Protein AF-A0A2P4SN23-F1 (afdb_monomer_lite)

Structure (mmCIF, N/CA/C/O backbone):
data_AF-A0A2P4SN23-F1
#
_entry.id   AF-A0A2P4SN23-F1
#
loop_
_atom_site.group_PDB
_atom_site.id
_atom_site.type_symbol
_atom_site.label_atom_id
_atom_site.label_alt_id
_atom_site.label_comp_id
_atom_site.label_asym_id
_atom_site.label_entity_id
_atom_site.label_seq_id
_atom_site.pdbx_PDB_ins_code
_atom_site.Cartn_x
_atom_site.Cartn_y
_atom_site.Cartn_z
_atom_site.occupancy
_atom_site.B_iso_or_equiv
_atom_site.auth_seq_id
_atom_site.auth_comp_id
_atom_site.auth_asym_id
_atom_site.auth_atom_id
_atom_site.pdbx_PDB_model_num
ATOM 1 N N . PHE A 1 1 ? -1.140 -13.326 -16.899 1.00 57.69 1 PHE A N 1
ATOM 2 C CA . PHE A 1 1 ? -1.467 -11.890 -17.041 1.00 57.69 1 PHE A CA 1
ATOM 3 C C . PHE A 1 1 ? -0.774 -11.336 -18.277 1.00 57.69 1 PHE A C 1
ATOM 5 O O . PHE A 1 1 ? 0.252 -11.888 -18.652 1.00 57.69 1 PHE A O 1
ATOM 12 N N . GLY A 1 2 ? -1.333 -10.300 -18.911 1.00 80.88 2 GLY A N 1
ATOM 13 C CA . GLY A 1 2 ? -0.677 -9.597 -20.024 1.00 80.88 2 GLY A CA 1
ATOM 14 C C . GLY A 1 2 ? 0.212 -8.437 -19.561 1.00 80.88 2 GLY A C 1
ATOM 15 O O . GLY A 1 2 ? 1.326 -8.278 -20.046 1.00 80.88 2 GLY A O 1
ATOM 16 N N . VAL A 1 3 ? -0.257 -7.667 -18.574 1.00 81.75 3 VAL A N 1
ATOM 17 C CA . VAL A 1 3 ? 0.468 -6.540 -17.970 1.00 81.75 3 VAL A CA 1
ATOM 18 C C . VAL A 1 3 ? 0.258 -6.554 -16.455 1.00 81.75 3 VAL A C 1
ATOM 20 O O . VAL A 1 3 ? -0.848 -6.821 -15.985 1.00 81.75 3 VAL A O 1
ATOM 23 N N . ILE A 1 4 ? 1.308 -6.247 -15.698 1.00 81.75 4 ILE A N 1
ATOM 24 C CA . ILE A 1 4 ? 1.282 -5.942 -14.263 1.00 81.75 4 ILE A CA 1
ATOM 25 C C . ILE A 1 4 ? 1.991 -4.604 -14.081 1.00 81.75 4 ILE A C 1
ATOM 27 O O . ILE A 1 4 ? 3.051 -4.394 -14.657 1.00 81.75 4 ILE A O 1
ATOM 31 N N . PHE A 1 5 ? 1.442 -3.703 -13.269 1.00 84.81 5 PHE A N 1
ATOM 32 C CA . PHE A 1 5 ? 2.104 -2.442 -12.949 1.00 84.81 5 PHE A CA 1
ATOM 33 C C . PHE A 1 5 ? 1.982 -2.103 -11.465 1.00 84.81 5 PHE A C 1
ATOM 35 O O . PHE A 1 5 ? 0.986 -2.430 -10.819 1.00 84.81 5 PHE A O 1
ATOM 42 N N . ALA A 1 6 ? 2.996 -1.437 -10.922 1.00 81.38 6 ALA A N 1
ATOM 43 C CA . ALA A 1 6 ? 3.028 -1.014 -9.530 1.00 81.38 6 ALA A CA 1
ATOM 44 C C . ALA A 1 6 ? 3.854 0.266 -9.360 1.00 81.38 6 ALA A C 1
ATOM 46 O O . ALA A 1 6 ? 5.024 0.319 -9.732 1.00 81.38 6 ALA A O 1
ATOM 47 N N . GLY A 1 7 ? 3.261 1.292 -8.748 1.00 83.88 7 GLY A N 1
ATOM 48 C CA . GLY A 1 7 ? 4.025 2.425 -8.221 1.00 83.88 7 GLY A CA 1
ATOM 49 C C . GLY A 1 7 ? 4.790 2.008 -6.964 1.00 83.88 7 GLY A C 1
ATOM 50 O O . GLY A 1 7 ? 4.224 1.330 -6.099 1.00 83.88 7 GLY A O 1
ATOM 51 N N . ALA A 1 8 ? 6.057 2.406 -6.843 1.00 83.50 8 ALA A N 1
ATOM 52 C CA . ALA A 1 8 ? 6.922 1.905 -5.775 1.00 83.50 8 ALA A CA 1
ATOM 53 C C . ALA A 1 8 ? 6.524 2.365 -4.363 1.00 83.50 8 ALA A C 1
ATOM 55 O O . ALA A 1 8 ? 6.690 1.595 -3.415 1.00 83.50 8 ALA A O 1
ATOM 56 N N . GLN A 1 9 ? 5.905 3.547 -4.233 1.00 83.19 9 GLN A N 1
ATOM 57 C CA . GLN A 1 9 ? 5.657 4.291 -2.983 1.00 83.19 9 GLN A CA 1
ATOM 58 C C . GLN A 1 9 ? 4.856 3.577 -1.887 1.00 83.19 9 GLN A C 1
ATOM 60 O O . GLN A 1 9 ? 4.616 4.152 -0.829 1.00 83.19 9 GLN A O 1
ATOM 65 N N . LYS A 1 10 ? 4.342 2.380 -2.161 1.00 85.56 10 LYS A N 1
ATOM 66 C CA . LYS A 1 10 ? 3.541 1.609 -1.209 1.00 85.56 10 LYS A CA 1
ATOM 67 C C . LYS A 1 10 ? 4.352 0.496 -0.561 1.00 85.56 10 LYS A C 1
ATOM 69 O O . LYS A 1 10 ? 4.388 0.407 0.656 1.00 85.56 10 LYS A O 1
ATOM 74 N N . ASN A 1 11 ? 4.976 -0.356 -1.373 1.00 87.12 11 ASN A N 1
ATOM 75 C CA . ASN A 1 11 ? 5.521 -1.633 -0.905 1.00 87.12 11 ASN A CA 1
ATOM 76 C C . ASN A 1 11 ? 6.997 -1.857 -1.233 1.00 87.12 11 ASN A C 1
ATOM 78 O O . ASN A 1 11 ? 7.598 -2.746 -0.638 1.00 87.12 11 ASN A O 1
ATOM 82 N N . VAL A 1 12 ? 7.558 -1.124 -2.200 1.00 85.19 12 VAL A N 1
ATOM 83 C CA . VAL A 1 12 ? 8.866 -1.469 -2.785 1.00 85.19 12 VAL A CA 1
ATOM 84 C C . VAL A 1 12 ? 9.783 -0.263 -2.998 1.00 85.19 12 VAL A C 1
ATOM 86 O O . VAL A 1 12 ? 10.806 -0.396 -3.650 1.00 85.19 12 VAL A O 1
ATOM 89 N N . GLY A 1 13 ? 9.455 0.918 -2.467 1.00 87.88 13 GLY A N 1
ATOM 90 C CA . GLY A 1 13 ? 10.332 2.086 -2.553 1.00 87.88 13 GLY A CA 1
ATOM 91 C C . GLY A 1 13 ? 9.623 3.405 -2.268 1.00 87.88 13 GLY A C 1
ATOM 92 O O . GLY A 1 13 ? 8.521 3.435 -1.723 1.00 87.88 13 GLY A O 1
ATOM 93 N N . CYS A 1 14 ? 10.267 4.507 -2.647 1.00 87.75 14 CYS A N 1
ATOM 94 C CA . CYS A 1 14 ? 9.701 5.850 -2.567 1.00 87.75 14 CYS A CA 1
ATOM 95 C C . CYS A 1 14 ? 8.875 6.197 -3.820 1.00 87.75 14 CYS A C 1
ATOM 97 O O . CYS A 1 14 ? 8.871 5.479 -4.822 1.00 87.75 14 CYS A O 1
ATOM 99 N N . ALA A 1 15 ? 8.139 7.308 -3.767 1.00 87.88 15 ALA A N 1
ATOM 100 C CA . ALA A 1 15 ? 7.457 7.832 -4.947 1.00 87.88 15 ALA A CA 1
ATOM 101 C C . ALA A 1 15 ? 8.456 8.261 -6.034 1.00 87.88 15 ALA A C 1
ATOM 103 O O . ALA A 1 15 ? 9.601 8.603 -5.744 1.00 87.88 15 ALA A O 1
ATOM 104 N N . GLY A 1 16 ? 7.997 8.255 -7.287 1.00 84.50 16 GLY A N 1
ATOM 105 C CA . GLY A 1 16 ? 8.785 8.705 -8.440 1.00 84.50 16 GLY A CA 1
ATOM 106 C C . GLY A 1 16 ? 9.137 7.611 -9.448 1.00 84.50 16 GLY A C 1
ATOM 107 O O . GLY A 1 16 ? 9.585 7.941 -10.537 1.00 84.50 16 GLY A O 1
ATOM 108 N N . VAL A 1 17 ? 8.875 6.334 -9.145 1.00 85.94 17 VAL A N 1
ATOM 109 C CA . VAL A 1 17 ? 9.079 5.220 -10.086 1.00 85.94 17 VAL A CA 1
ATOM 110 C C . VAL A 1 17 ? 7.861 4.297 -10.136 1.00 85.94 17 VAL A C 1
ATOM 112 O O . VAL A 1 17 ? 7.228 4.015 -9.114 1.00 85.94 17 VAL A O 1
ATOM 115 N N . THR A 1 18 ? 7.512 3.844 -11.342 1.00 86.75 18 THR A N 1
ATOM 116 C CA . THR A 1 18 ? 6.511 2.798 -11.579 1.00 86.75 18 THR A CA 1
ATOM 117 C C . THR A 1 18 ? 7.146 1.646 -12.336 1.00 86.75 18 THR A C 1
ATOM 119 O O . THR A 1 18 ? 7.795 1.835 -13.359 1.00 86.75 18 THR A O 1
ATOM 122 N N . VAL A 1 19 ? 6.937 0.445 -11.815 1.00 84.75 19 VAL A N 1
ATOM 123 C CA . VAL A 1 19 ? 7.363 -0.814 -12.414 1.00 84.75 19 VAL A CA 1
ATOM 124 C C . VAL A 1 19 ? 6.236 -1.319 -13.299 1.00 84.75 19 VAL A C 1
ATOM 126 O O . VAL A 1 19 ? 5.101 -1.403 -12.831 1.00 84.75 19 VAL A O 1
ATOM 129 N N . VAL A 1 20 ? 6.533 -1.674 -14.546 1.00 85.62 20 VAL A N 1
ATOM 130 C CA . VAL A 1 20 ? 5.597 -2.339 -15.458 1.00 85.62 20 VAL A CA 1
ATOM 131 C C . VAL A 1 20 ? 6.233 -3.629 -15.964 1.00 85.62 20 VAL A C 1
ATOM 133 O O . VAL A 1 20 ? 7.318 -3.614 -16.528 1.00 85.62 20 VAL A O 1
ATOM 136 N N . ILE A 1 21 ? 5.565 -4.758 -15.753 1.00 83.50 21 ILE A N 1
ATOM 137 C CA . ILE A 1 21 ? 5.908 -6.058 -16.332 1.00 83.50 21 ILE A CA 1
ATOM 138 C C . ILE A 1 21 ? 4.893 -6.305 -17.441 1.00 83.50 21 ILE A C 1
ATOM 140 O O . ILE A 1 21 ? 3.700 -6.437 -17.166 1.00 83.50 21 ILE A O 1
ATOM 144 N N . VAL A 1 22 ? 5.353 -6.355 -18.685 1.00 83.25 22 VAL A N 1
ATOM 145 C CA . VAL A 1 22 ? 4.501 -6.568 -19.859 1.00 83.25 22 VAL A CA 1
ATOM 146 C C . VAL A 1 22 ? 4.987 -7.779 -20.644 1.00 83.25 22 VAL A C 1
ATOM 148 O O . VAL A 1 22 ? 6.190 -7.997 -20.811 1.00 83.25 22 VAL A O 1
ATOM 151 N N . ARG A 1 23 ? 4.032 -8.595 -21.097 1.00 83.75 23 ARG A N 1
ATOM 152 C CA . ARG A 1 23 ? 4.291 -9.743 -21.968 1.00 83.75 23 ARG A CA 1
ATOM 153 C C . ARG A 1 23 ? 4.766 -9.238 -23.333 1.00 83.75 23 ARG A C 1
ATOM 155 O O . ARG A 1 23 ? 4.186 -8.301 -23.877 1.00 83.75 23 ARG A O 1
ATOM 162 N N . GLU A 1 24 ? 5.832 -9.828 -23.866 1.00 83.56 24 GLU A N 1
ATOM 163 C CA . GLU A 1 24 ? 6.517 -9.301 -25.060 1.00 83.56 24 GLU A CA 1
ATOM 164 C C . GLU A 1 24 ? 5.625 -9.231 -26.307 1.00 83.56 24 GLU A C 1
ATOM 166 O O . GLU A 1 24 ? 5.712 -8.281 -27.079 1.00 83.56 24 GLU A O 1
ATOM 171 N N . ASP A 1 25 ? 4.722 -10.193 -26.473 1.00 86.50 25 ASP A N 1
ATOM 172 C CA . ASP A 1 25 ? 3.754 -10.256 -27.574 1.00 86.50 25 ASP A CA 1
ATOM 173 C C . ASP A 1 25 ? 2.676 -9.157 -27.523 1.00 86.50 25 ASP A C 1
ATOM 175 O O . ASP A 1 25 ? 1.883 -9.045 -28.452 1.00 86.50 25 ASP A O 1
ATOM 179 N N . LEU A 1 26 ? 2.628 -8.348 -26.459 1.00 87.62 26 LEU A N 1
ATOM 180 C CA . LEU A 1 26 ? 1.736 -7.191 -26.334 1.00 87.62 26 LEU A CA 1
ATOM 181 C C . LEU A 1 26 ? 2.432 -5.865 -26.677 1.00 87.62 26 LEU A C 1
ATOM 183 O O . LEU A 1 26 ? 1.813 -4.802 -26.598 1.00 87.62 26 LEU A O 1
ATOM 187 N N . LEU A 1 27 ? 3.713 -5.897 -27.051 1.00 89.00 27 LEU A N 1
ATOM 188 C CA . LEU A 1 27 ? 4.467 -4.708 -27.440 1.00 89.00 27 LEU A CA 1
ATOM 189 C C . LEU A 1 27 ? 4.194 -4.316 -28.898 1.00 89.00 27 LEU A C 1
ATOM 191 O O . LEU A 1 27 ? 4.034 -5.161 -29.772 1.00 89.00 27 LEU A O 1
ATOM 195 N N . GLY A 1 28 ? 4.209 -3.010 -29.180 1.00 89.88 28 GLY A N 1
ATOM 196 C CA . GLY A 1 28 ? 4.095 -2.477 -30.545 1.00 89.88 28 GLY A CA 1
ATOM 197 C C . GLY A 1 28 ? 2.672 -2.211 -31.034 1.00 89.88 28 GLY A C 1
ATOM 198 O O . GLY A 1 28 ? 2.506 -1.821 -32.184 1.00 89.88 28 GLY A O 1
ATOM 199 N N . PHE A 1 29 ? 1.674 -2.357 -30.160 1.00 93.69 29 PHE A N 1
ATOM 200 C CA . PHE A 1 29 ? 0.265 -2.052 -30.437 1.00 93.69 29 PHE A CA 1
ATOM 201 C C . PHE A 1 29 ? -0.181 -0.697 -29.860 1.00 93.69 29 PHE A C 1
ATOM 203 O O . PHE A 1 29 ? -1.365 -0.489 -29.597 1.00 93.69 29 PHE A O 1
ATOM 210 N N . ALA A 1 30 ? 0.756 0.223 -29.611 1.00 92.75 30 ALA A N 1
ATOM 211 C CA . ALA A 1 30 ? 0.417 1.569 -29.161 1.00 92.75 30 ALA A CA 1
ATOM 212 C C . ALA A 1 30 ? -0.396 2.309 -30.240 1.00 92.75 30 ALA A C 1
ATOM 214 O O . ALA A 1 30 ? -0.129 2.177 -31.436 1.00 92.75 30 ALA A O 1
ATOM 215 N N . LEU A 1 31 ? -1.385 3.100 -29.813 1.00 94.62 31 LEU A N 1
ATOM 216 C CA . LEU A 1 31 ? -2.115 4.004 -30.707 1.00 94.62 31 LEU A CA 1
ATOM 217 C C . LEU A 1 31 ? -1.154 5.034 -31.316 1.00 94.62 31 LEU A C 1
ATOM 219 O O . LEU A 1 31 ? -0.152 5.387 -30.692 1.00 94.62 31 LEU A O 1
ATOM 223 N N . LYS A 1 32 ? -1.474 5.553 -32.506 1.00 94.44 32 LYS A N 1
ATOM 224 C CA . LYS A 1 32 ? -0.621 6.530 -33.210 1.00 94.44 32 LYS A CA 1
ATOM 225 C C . LYS A 1 32 ? -0.409 7.811 -32.400 1.00 94.44 32 LYS A C 1
ATOM 227 O O . LYS A 1 32 ? 0.634 8.441 -32.503 1.00 94.44 32 LYS A O 1
ATOM 232 N N . GLU A 1 33 ? -1.393 8.173 -31.589 1.00 96.38 33 GLU A N 1
ATOM 233 C CA . GLU A 1 33 ? -1.412 9.357 -30.735 1.00 96.38 33 GLU A CA 1
ATOM 234 C C . GLU A 1 33 ? -0.718 9.121 -29.384 1.00 96.38 33 GLU A C 1
ATOM 236 O O . GLU A 1 33 ? -0.583 10.055 -28.592 1.00 96.38 33 GLU A O 1
ATOM 241 N N . CYS A 1 34 ? -0.299 7.883 -29.084 1.00 93.69 34 CYS A N 1
ATOM 242 C CA . CYS A 1 34 ? 0.382 7.558 -27.837 1.00 93.69 34 CYS A CA 1
ATOM 243 C C . CYS A 1 34 ? 1.721 8.309 -27.768 1.00 93.69 34 CYS A C 1
ATOM 245 O O . CYS A 1 34 ? 2.577 8.106 -28.634 1.00 93.69 34 CYS A O 1
ATOM 247 N N . PRO A 1 35 ? 1.952 9.146 -26.739 1.00 93.69 35 PRO A N 1
ATOM 248 C CA . PRO A 1 35 ? 3.244 9.787 -26.563 1.00 93.69 35 PRO A CA 1
ATOM 249 C C . PRO A 1 35 ? 4.352 8.739 -26.461 1.00 93.69 35 PRO A C 1
ATOM 251 O O . PRO A 1 35 ? 4.222 7.773 -25.713 1.00 93.69 35 PRO A O 1
ATOM 254 N N . VAL A 1 36 ? 5.476 8.970 -27.139 1.00 92.38 36 VAL A N 1
ATOM 255 C CA . VAL A 1 36 ? 6.611 8.028 -27.187 1.00 92.38 36 VAL A CA 1
ATOM 256 C C . VAL A 1 36 ? 7.121 7.614 -25.798 1.00 92.38 36 VAL A C 1
ATOM 258 O O . VAL A 1 36 ? 7.499 6.468 -25.585 1.00 92.38 36 VAL A O 1
ATOM 261 N N . VAL A 1 37 ? 7.042 8.512 -24.807 1.00 89.00 37 VAL A N 1
ATOM 262 C CA . VAL A 1 37 ? 7.417 8.216 -23.414 1.00 89.00 37 VAL A CA 1
ATOM 263 C C . VAL A 1 37 ? 6.503 7.172 -22.753 1.00 89.00 37 VAL A C 1
ATOM 265 O O . VAL A 1 37 ? 6.943 6.490 -21.833 1.00 89.00 37 VAL A O 1
ATOM 268 N N . MET A 1 38 ? 5.263 7.019 -23.225 1.00 91.94 38 MET A N 1
ATOM 269 C CA . MET A 1 38 ? 4.279 6.039 -22.746 1.00 91.94 38 MET A CA 1
ATOM 270 C C . MET A 1 38 ? 4.253 4.760 -23.599 1.00 91.94 38 MET A C 1
ATOM 272 O O . MET A 1 38 ? 3.568 3.807 -23.230 1.00 91.94 38 MET A O 1
ATOM 276 N N . ASP A 1 39 ? 4.988 4.709 -24.716 1.00 90.19 39 ASP A N 1
ATOM 277 C CA . ASP A 1 39 ? 5.074 3.518 -25.559 1.00 90.19 39 ASP A CA 1
ATOM 278 C C . ASP A 1 39 ? 5.994 2.458 -24.934 1.00 90.19 39 ASP A C 1
ATOM 280 O O . ASP A 1 39 ? 7.217 2.608 -24.847 1.00 90.19 39 ASP A O 1
ATOM 284 N N . TYR A 1 40 ? 5.395 1.333 -24.540 1.00 88.31 40 TYR A N 1
ATOM 285 C CA . TYR A 1 40 ? 6.107 0.215 -23.926 1.00 88.31 40 TYR A CA 1
ATOM 286 C C . TYR A 1 40 ? 7.150 -0.402 -24.851 1.00 88.31 40 TYR A C 1
ATOM 288 O O . TYR A 1 40 ? 8.182 -0.849 -24.355 1.00 88.31 40 TYR A O 1
ATOM 296 N N . LYS A 1 41 ? 6.930 -0.413 -26.175 1.00 90.25 41 LYS A N 1
ATOM 297 C CA . LYS A 1 41 ? 7.916 -0.952 -27.120 1.00 90.25 41 LYS A CA 1
ATOM 298 C C . LYS A 1 41 ? 9.177 -0.098 -27.115 1.00 90.25 41 LYS A C 1
ATOM 300 O O . LYS A 1 41 ? 10.275 -0.639 -27.003 1.00 90.25 41 LYS A O 1
ATOM 305 N N . THR A 1 42 ? 9.019 1.222 -27.185 1.00 89.94 42 THR A N 1
ATOM 306 C CA . THR A 1 42 ? 10.143 2.161 -27.128 1.00 89.94 42 THR A CA 1
ATOM 307 C C . THR A 1 42 ? 10.903 2.039 -25.809 1.00 89.94 42 THR A C 1
ATOM 309 O O . THR A 1 42 ? 12.128 1.916 -25.808 1.00 89.94 42 THR A O 1
ATOM 312 N N . GLN A 1 43 ? 10.196 2.004 -24.681 1.00 88.50 43 GLN A N 1
ATOM 313 C CA . GLN A 1 43 ? 10.844 1.895 -23.375 1.00 88.50 43 GLN A CA 1
ATOM 314 C C . GLN A 1 43 ? 11.573 0.553 -23.189 1.00 88.50 43 GLN A C 1
ATOM 316 O O . GLN A 1 43 ? 12.707 0.530 -22.709 1.00 88.50 43 GLN A O 1
ATOM 321 N N . ALA A 1 44 ? 10.965 -0.556 -23.624 1.00 84.88 44 ALA A N 1
ATOM 322 C CA . ALA A 1 44 ? 11.572 -1.886 -23.615 1.00 84.88 44 ALA A CA 1
ATOM 323 C C . ALA A 1 44 ? 12.844 -1.952 -24.477 1.00 84.88 44 ALA A C 1
ATOM 325 O O . ALA A 1 44 ? 13.874 -2.442 -24.015 1.00 84.88 44 ALA A O 1
ATOM 326 N N . ALA A 1 45 ? 12.795 -1.418 -25.703 1.00 84.94 45 ALA A N 1
ATOM 327 C CA . ALA A 1 45 ? 13.922 -1.422 -26.638 1.00 84.94 45 ALA A CA 1
ATOM 328 C C . ALA A 1 45 ? 15.130 -0.614 -26.132 1.00 84.94 45 ALA A C 1
ATOM 330 O O . ALA A 1 45 ? 16.267 -0.938 -26.462 1.00 84.94 45 ALA A O 1
ATOM 331 N N . ASN A 1 46 ? 14.891 0.403 -25.300 1.00 84.06 46 ASN A N 1
ATOM 332 C CA . ASN A 1 46 ? 15.935 1.235 -24.695 1.00 84.06 46 ASN A CA 1
ATOM 333 C C . ASN A 1 46 ? 16.303 0.796 -23.264 1.00 84.06 46 ASN A C 1
ATOM 335 O O . ASN A 1 46 ? 17.014 1.516 -22.564 1.00 84.06 46 ASN A O 1
ATOM 339 N N . GLY A 1 47 ? 15.797 -0.347 -22.784 1.00 82.38 47 GLY A N 1
ATOM 340 C CA . GLY A 1 47 ? 16.065 -0.844 -21.429 1.00 82.38 47 GLY A CA 1
ATOM 341 C C . GLY A 1 47 ? 15.676 0.146 -20.323 1.00 82.38 47 GLY A C 1
ATOM 342 O O . GLY A 1 47 ? 16.380 0.268 -19.319 1.00 82.38 47 GLY A O 1
ATOM 343 N N . SER A 1 48 ? 14.560 0.858 -20.522 1.00 83.69 48 SER A N 1
ATOM 344 C CA . SER A 1 48 ? 14.054 1.952 -19.675 1.00 83.69 48 SER A CA 1
ATOM 345 C C . SER A 1 48 ? 14.951 3.203 -19.608 1.00 83.69 48 SER A C 1
ATOM 347 O O . SER A 1 48 ? 14.833 3.991 -18.673 1.00 83.69 48 SER A O 1
ATOM 349 N N . LEU A 1 49 ? 15.840 3.395 -20.591 1.00 87.88 49 LEU A N 1
ATOM 350 C CA . LEU A 1 49 ? 16.729 4.561 -20.718 1.00 87.88 49 LEU A CA 1
ATOM 351 C C . LEU A 1 49 ? 16.411 5.427 -21.948 1.00 87.88 49 LEU A C 1
ATOM 353 O O . LEU A 1 49 ? 17.295 6.086 -22.487 1.00 87.88 49 LEU A O 1
ATOM 357 N N . TYR A 1 50 ? 15.160 5.421 -22.422 1.00 85.62 50 TYR A N 1
ATOM 358 C CA . TYR A 1 50 ? 14.764 6.263 -23.559 1.00 85.62 50 TYR A CA 1
ATOM 359 C C . TYR A 1 50 ? 14.947 7.764 -23.259 1.00 85.62 50 TYR A C 1
ATOM 361 O O . TYR A 1 50 ? 15.352 8.539 -24.120 1.00 85.62 50 TYR A O 1
ATOM 369 N N . ASN A 1 51 ? 14.669 8.171 -22.021 1.00 88.31 51 ASN A N 1
ATOM 370 C CA . ASN A 1 51 ? 14.917 9.508 -21.490 1.00 88.31 51 ASN A CA 1
ATOM 371 C C . ASN A 1 51 ? 15.577 9.414 -20.104 1.00 88.31 51 ASN A C 1
ATOM 373 O O . ASN A 1 51 ? 15.848 8.317 -19.617 1.00 88.31 51 ASN A O 1
ATOM 377 N N . THR A 1 52 ? 15.825 10.558 -19.457 1.00 90.62 52 THR A N 1
ATOM 378 C CA . THR A 1 52 ? 16.401 10.607 -18.105 1.00 90.62 52 THR A CA 1
ATOM 379 C C . THR A 1 52 ? 15.498 9.881 -17.100 1.00 90.62 52 THR A C 1
ATOM 381 O O . THR A 1 52 ? 14.392 10.361 -16.825 1.00 90.62 52 THR A O 1
ATOM 384 N N . PRO A 1 53 ? 15.939 8.750 -16.520 1.00 88.00 53 PRO A N 1
ATOM 385 C CA . PRO A 1 53 ? 15.122 7.999 -15.582 1.00 88.00 53 PRO A CA 1
ATOM 386 C C . PRO A 1 53 ? 15.205 8.600 -14.165 1.00 88.00 53 PRO A C 1
ATOM 388 O O . PRO A 1 53 ? 16.142 9.337 -13.846 1.00 88.00 53 PRO A O 1
ATOM 391 N N . PRO A 1 54 ? 14.267 8.263 -13.261 1.00 86.94 54 PRO A N 1
ATOM 392 C CA . PRO A 1 54 ? 14.318 8.667 -11.856 1.00 86.94 54 PRO A CA 1
ATOM 393 C C . PRO A 1 54 ? 15.367 7.839 -11.089 1.00 86.94 54 PRO A C 1
ATOM 395 O O . PRO A 1 54 ? 15.024 6.973 -10.281 1.00 86.94 54 PRO A O 1
ATOM 398 N N . CYS A 1 55 ? 16.655 8.093 -11.353 1.00 86.12 55 CYS A N 1
ATOM 399 C CA . CYS A 1 55 ? 17.787 7.284 -10.880 1.00 86.12 55 CYS A CA 1
ATOM 400 C C . CYS A 1 55 ? 17.746 7.005 -9.372 1.00 86.12 55 CYS A C 1
ATOM 402 O O . CYS A 1 55 ? 17.924 5.864 -8.953 1.00 86.12 55 CYS A O 1
ATOM 404 N N . TYR A 1 56 ? 17.460 8.025 -8.558 1.00 89.19 56 TYR A N 1
ATOM 405 C CA . TYR A 1 56 ? 17.387 7.880 -7.104 1.00 89.19 56 TYR A CA 1
ATOM 406 C C . TYR A 1 56 ? 16.270 6.920 -6.669 1.00 89.19 56 TYR A C 1
ATOM 408 O O . TYR A 1 56 ? 16.510 6.002 -5.889 1.00 89.19 56 TYR A O 1
ATOM 416 N N . SER A 1 57 ? 15.057 7.078 -7.207 1.00 88.00 57 SER A N 1
ATOM 417 C CA . SER A 1 57 ? 13.931 6.198 -6.873 1.00 88.00 57 SER A CA 1
ATOM 418 C C . SER A 1 57 ? 14.173 4.758 -7.335 1.00 88.00 57 SER A C 1
ATOM 420 O O . SER A 1 57 ? 13.805 3.824 -6.625 1.00 88.00 57 SER A O 1
ATOM 422 N N . ILE A 1 58 ? 14.825 4.569 -8.490 1.00 84.4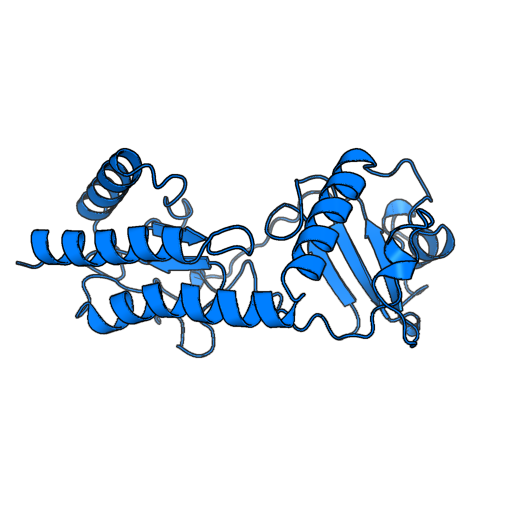4 58 ILE A N 1
ATOM 423 C CA . ILE A 1 58 ? 15.234 3.245 -8.983 1.00 84.44 58 ILE A CA 1
ATOM 424 C C . ILE A 1 58 ? 16.262 2.611 -8.041 1.00 84.44 58 ILE A C 1
ATOM 426 O O . ILE A 1 58 ? 16.116 1.444 -7.686 1.00 84.44 58 ILE A O 1
ATOM 430 N N . TYR A 1 59 ? 17.262 3.376 -7.602 1.00 87.38 59 TYR A N 1
ATOM 431 C CA . TYR A 1 59 ? 18.279 2.907 -6.664 1.00 87.38 59 TYR A CA 1
ATOM 432 C C . TYR A 1 59 ? 17.664 2.452 -5.333 1.00 87.38 59 TYR A C 1
ATOM 434 O O . TYR A 1 59 ? 17.892 1.322 -4.906 1.00 87.38 59 TYR A O 1
ATOM 442 N N . ILE A 1 60 ? 16.813 3.283 -4.719 1.00 91.12 60 ILE A N 1
ATOM 443 C CA . ILE A 1 60 ? 16.120 2.934 -3.469 1.00 91.12 60 ILE A CA 1
ATOM 444 C C . ILE A 1 60 ? 15.258 1.680 -3.643 1.00 91.12 60 ILE A C 1
ATOM 446 O O . ILE A 1 60 ? 15.273 0.800 -2.784 1.00 91.12 60 ILE A O 1
ATOM 450 N N . MET A 1 61 ? 14.532 1.565 -4.758 1.00 88.00 61 MET A N 1
ATOM 451 C CA . MET A 1 61 ? 13.761 0.359 -5.058 1.00 88.00 61 MET A CA 1
ATOM 452 C C . MET A 1 61 ? 14.661 -0.879 -5.173 1.00 88.00 61 MET A C 1
ATOM 454 O O . MET A 1 61 ? 14.304 -1.930 -4.649 1.00 88.00 61 MET A O 1
ATOM 458 N N . GLY A 1 62 ? 15.836 -0.756 -5.798 1.00 83.75 62 GLY A N 1
ATOM 459 C CA . GLY A 1 62 ? 16.838 -1.822 -5.865 1.00 83.75 62 GLY A CA 1
ATOM 460 C C . GLY A 1 62 ? 17.246 -2.331 -4.480 1.00 83.75 62 GLY A C 1
ATOM 461 O O . GLY A 1 62 ? 17.153 -3.531 -4.227 1.00 83.75 62 GLY A O 1
ATOM 462 N N . LEU A 1 63 ? 17.582 -1.421 -3.559 1.00 92.06 63 LEU A N 1
ATOM 463 C CA . LEU A 1 63 ? 17.928 -1.770 -2.173 1.00 92.06 63 LEU A CA 1
ATOM 464 C C . LEU A 1 63 ? 16.778 -2.478 -1.438 1.00 92.06 63 LEU A C 1
ATOM 466 O O . LEU A 1 63 ? 16.995 -3.445 -0.710 1.00 92.06 63 LEU A O 1
ATOM 470 N N . VAL A 1 64 ? 15.534 -2.025 -1.631 1.00 89.06 64 VAL A N 1
ATOM 471 C CA . VAL A 1 64 ? 14.358 -2.656 -1.005 1.00 89.06 64 VAL A CA 1
ATOM 472 C C . VAL A 1 64 ? 14.113 -4.056 -1.570 1.00 89.06 64 VAL A C 1
ATOM 474 O O . VAL A 1 64 ? 13.789 -4.972 -0.816 1.00 89.06 64 VAL A O 1
ATOM 477 N N . LEU A 1 65 ? 14.273 -4.253 -2.880 1.00 86.75 65 LEU A N 1
ATOM 478 C CA . LEU A 1 65 ? 14.131 -5.568 -3.511 1.00 86.75 65 LEU A CA 1
ATOM 479 C C . LEU A 1 65 ? 15.217 -6.544 -3.046 1.00 86.75 65 LEU A C 1
ATOM 481 O O . LEU A 1 65 ? 14.920 -7.713 -2.797 1.00 86.75 65 LEU A O 1
ATOM 485 N N . GLU A 1 66 ? 16.448 -6.065 -2.873 1.00 85.62 66 GLU A N 1
ATOM 486 C CA . GLU A 1 66 ? 17.537 -6.844 -2.289 1.00 85.62 66 GLU A CA 1
ATOM 487 C C . GLU A 1 66 ? 17.233 -7.239 -0.840 1.00 85.62 66 GLU A C 1
ATOM 489 O O . GLU A 1 66 ? 17.327 -8.416 -0.490 1.00 85.62 66 GLU A O 1
ATOM 494 N N . TRP A 1 67 ? 16.759 -6.297 -0.020 1.00 93.75 67 TRP A N 1
ATOM 495 C CA . TRP A 1 67 ? 16.295 -6.600 1.333 1.00 93.75 67 TRP A CA 1
ATOM 496 C C . TRP A 1 67 ? 15.175 -7.652 1.326 1.00 93.75 67 TRP A C 1
ATOM 498 O O . TRP A 1 67 ? 15.240 -8.611 2.094 1.00 93.75 67 TRP A O 1
ATOM 508 N N . ILE A 1 68 ? 14.186 -7.547 0.428 1.00 88.81 68 ILE A N 1
ATOM 509 C CA . ILE A 1 68 ? 13.119 -8.554 0.297 1.00 88.81 68 ILE A CA 1
ATOM 510 C C . ILE A 1 68 ? 13.710 -9.930 -0.033 1.00 88.81 68 ILE A C 1
ATOM 512 O O . ILE A 1 68 ? 13.333 -10.916 0.600 1.00 88.81 68 ILE A O 1
ATOM 516 N N . LYS A 1 69 ? 14.639 -10.014 -0.995 1.00 84.94 69 LYS A N 1
ATOM 517 C CA . LYS A 1 69 ? 15.303 -11.272 -1.376 1.00 84.94 69 LYS A CA 1
ATOM 518 C C . LYS A 1 69 ? 16.044 -11.889 -0.188 1.00 84.94 69 LYS A C 1
ATOM 520 O O . LYS A 1 69 ? 15.845 -13.068 0.094 1.00 84.94 69 LYS A O 1
ATOM 525 N N . ASN A 1 70 ? 16.806 -11.082 0.547 1.00 93.81 70 ASN A N 1
ATOM 526 C CA . ASN A 1 70 ? 17.567 -11.520 1.720 1.00 93.81 70 ASN A CA 1
ATOM 527 C C . ASN A 1 70 ? 16.664 -11.972 2.883 1.00 93.81 70 ASN A C 1
ATOM 529 O O . ASN A 1 70 ? 17.085 -12.770 3.713 1.00 93.81 70 ASN A O 1
ATOM 533 N N . ASN A 1 71 ? 15.403 -11.531 2.909 1.00 91.62 71 ASN A N 1
ATOM 534 C CA . ASN A 1 71 ? 14.397 -11.925 3.899 1.00 91.62 71 ASN A CA 1
ATOM 535 C C . ASN A 1 71 ? 13.452 -13.038 3.397 1.00 91.62 71 ASN A C 1
ATOM 537 O O . ASN A 1 71 ? 12.301 -13.121 3.821 1.00 91.62 71 ASN A O 1
ATOM 541 N N . GLY A 1 72 ? 13.918 -13.901 2.487 1.00 87.50 72 GLY A N 1
ATOM 542 C CA . GLY A 1 72 ? 13.158 -15.063 2.000 1.00 87.50 72 GLY A CA 1
ATOM 543 C C . GLY A 1 72 ? 12.230 -14.771 0.815 1.00 87.50 72 GLY A C 1
ATOM 544 O O . GLY A 1 72 ? 11.376 -15.591 0.468 1.00 87.50 72 GLY A O 1
ATOM 545 N N . GLY A 1 73 ? 12.393 -13.609 0.181 1.00 84.69 73 GLY A N 1
ATOM 546 C CA . GLY A 1 73 ? 11.711 -13.245 -1.053 1.00 84.69 73 GLY A CA 1
ATOM 547 C C . GLY A 1 73 ? 10.195 -13.107 -0.908 1.00 84.69 73 GLY A C 1
ATOM 548 O O . GLY A 1 73 ? 9.635 -12.932 0.175 1.00 84.69 73 GLY A O 1
ATOM 549 N N . ALA A 1 74 ? 9.501 -13.189 -2.041 1.00 83.44 74 ALA A N 1
ATOM 550 C CA . ALA A 1 74 ? 8.061 -12.960 -2.101 1.00 83.44 74 ALA A CA 1
ATOM 551 C C . ALA A 1 74 ? 7.233 -13.963 -1.283 1.00 83.44 74 ALA A C 1
ATOM 553 O O . ALA A 1 74 ? 6.228 -13.576 -0.694 1.00 83.44 74 ALA A O 1
ATOM 554 N N . ALA A 1 75 ? 7.666 -15.225 -1.203 1.00 83.62 75 ALA A N 1
ATOM 555 C CA . ALA A 1 75 ? 6.977 -16.254 -0.426 1.00 83.62 75 ALA A CA 1
ATOM 556 C C . ALA A 1 75 ? 6.976 -15.931 1.079 1.00 83.62 75 ALA A C 1
ATOM 558 O O . ALA A 1 75 ? 5.950 -16.070 1.750 1.00 83.62 75 ALA A O 1
ATOM 559 N N . ALA A 1 76 ? 8.103 -15.442 1.608 1.00 89.75 76 ALA A N 1
ATOM 560 C CA . ALA A 1 76 ? 8.183 -14.986 2.991 1.00 89.75 76 ALA A CA 1
ATOM 561 C C . ALA A 1 76 ? 7.304 -13.749 3.228 1.00 89.75 76 ALA A C 1
ATOM 563 O O . ALA A 1 76 ? 6.558 -13.710 4.208 1.00 89.75 76 ALA A O 1
ATOM 564 N N . MET A 1 77 ? 7.317 -12.779 2.305 1.00 89.62 77 MET A N 1
ATOM 565 C CA . MET A 1 77 ? 6.459 -11.590 2.393 1.00 89.62 77 MET A CA 1
ATOM 566 C C . MET A 1 77 ? 4.968 -11.947 2.370 1.00 89.62 77 MET A C 1
ATOM 568 O O . MET A 1 77 ? 4.195 -11.385 3.149 1.00 89.62 77 MET A O 1
ATOM 572 N N . ASP A 1 78 ? 4.555 -12.917 1.547 1.00 87.44 78 ASP A N 1
ATOM 573 C CA . ASP A 1 78 ? 3.171 -13.397 1.527 1.00 87.44 78 ASP A CA 1
ATOM 574 C C . ASP A 1 78 ? 2.778 -14.020 2.872 1.00 87.44 78 ASP A C 1
ATOM 576 O O . ASP A 1 78 ? 1.781 -13.610 3.478 1.00 87.44 78 ASP A O 1
ATOM 580 N N . LYS A 1 79 ? 3.612 -14.925 3.404 1.00 92.25 79 LYS A N 1
ATOM 581 C CA . LYS A 1 79 ? 3.396 -15.549 4.718 1.00 92.25 79 LYS A CA 1
ATOM 582 C C . LYS A 1 79 ? 3.292 -14.505 5.833 1.00 92.25 79 LYS A C 1
ATOM 584 O O . LYS A 1 79 ? 2.377 -14.575 6.654 1.00 92.25 79 LYS A O 1
ATOM 589 N N . LEU A 1 80 ? 4.186 -13.516 5.851 1.00 94.44 80 LEU A N 1
ATOM 590 C CA . LEU A 1 80 ? 4.164 -12.430 6.833 1.00 94.44 80 LEU A CA 1
ATOM 591 C C . LEU A 1 80 ? 2.917 -11.551 6.689 1.00 94.44 80 LEU A C 1
ATOM 593 O O . LEU A 1 80 ? 2.308 -11.192 7.696 1.00 94.44 80 LEU A O 1
ATOM 597 N N . SER A 1 81 ? 2.493 -11.232 5.463 1.00 91.62 81 SER A N 1
ATOM 598 C CA . SER A 1 81 ? 1.261 -10.468 5.227 1.00 91.62 81 SER A CA 1
ATOM 599 C C . SER A 1 81 ? 0.026 -11.203 5.756 1.00 91.62 81 SER A C 1
ATOM 601 O O . SER A 1 81 ? -0.872 -10.589 6.338 1.00 91.62 81 SER A O 1
ATOM 603 N N . LEU A 1 82 ? 0.000 -12.534 5.624 1.00 92.00 82 LEU A N 1
ATOM 604 C CA . LEU A 1 82 ? -1.074 -13.376 6.132 1.00 92.00 82 LEU A CA 1
ATOM 605 C C . LEU A 1 82 ? -1.101 -13.396 7.664 1.00 92.00 82 LEU A C 1
ATOM 607 O O . LEU A 1 82 ? -2.169 -13.231 8.246 1.00 92.00 82 LEU A O 1
ATOM 611 N N . ILE A 1 83 ? 0.057 -13.559 8.312 1.00 96.12 83 ILE A N 1
ATOM 612 C CA . ILE A 1 83 ? 0.173 -13.521 9.779 1.00 96.12 83 ILE A CA 1
ATOM 613 C C . ILE A 1 83 ? -0.318 -12.168 10.306 1.00 96.12 83 ILE A C 1
ATOM 615 O O . ILE A 1 83 ? -1.241 -12.123 11.117 1.00 96.12 83 ILE A O 1
ATOM 619 N N . LYS A 1 84 ? 0.231 -11.066 9.780 1.00 97.12 84 LYS A N 1
ATOM 620 C CA . LYS A 1 84 ? -0.108 -9.701 10.205 1.00 97.12 84 LYS A CA 1
ATOM 621 C C . LYS A 1 84 ? -1.593 -9.388 10.031 1.00 97.12 84 LYS A C 1
ATOM 623 O O . LYS A 1 84 ? -2.249 -8.924 10.959 1.00 97.12 84 LYS A O 1
ATOM 628 N N . SER A 1 85 ? -2.144 -9.647 8.848 1.00 94.00 85 SER A N 1
ATOM 629 C CA . SER A 1 85 ? -3.551 -9.333 8.574 1.00 94.00 85 SER A CA 1
ATOM 630 C C . SER A 1 85 ? -4.513 -10.158 9.427 1.00 94.00 85 SER A C 1
ATOM 632 O O . SER A 1 85 ? -5.493 -9.604 9.924 1.00 94.00 85 SER A O 1
ATOM 634 N N . ARG A 1 86 ? -4.220 -11.445 9.671 1.00 95.81 86 ARG A N 1
ATOM 635 C CA . ARG A 1 86 ? -5.028 -12.297 10.560 1.00 95.81 86 ARG A CA 1
ATOM 636 C C . ARG A 1 86 ? -5.107 -11.744 11.978 1.00 95.81 86 ARG A C 1
ATOM 638 O O . ARG A 1 86 ? -6.198 -11.698 12.525 1.00 95.81 86 ARG A O 1
ATOM 645 N N . MET A 1 87 ? -4.006 -11.243 12.537 1.00 97.19 87 MET A N 1
ATOM 646 C CA . MET A 1 87 ? -3.998 -10.686 13.898 1.00 97.19 87 MET A CA 1
ATOM 647 C C . MET A 1 87 ? -5.020 -9.559 14.086 1.00 97.19 87 MET A C 1
ATOM 649 O O . MET A 1 87 ? -5.647 -9.471 15.140 1.00 97.19 87 MET A O 1
ATOM 653 N N . ILE A 1 88 ? -5.205 -8.722 13.063 1.00 96.50 88 ILE A N 1
ATOM 654 C CA . ILE A 1 88 ? -6.172 -7.621 13.087 1.00 96.50 88 ILE A CA 1
ATOM 655 C C . ILE A 1 88 ? -7.579 -8.124 12.754 1.00 96.50 88 ILE A C 1
ATOM 657 O O . ILE A 1 88 ? -8.528 -7.817 13.475 1.00 96.50 88 ILE A O 1
ATOM 661 N N . TYR A 1 89 ? -7.734 -8.930 11.698 1.00 95.38 89 TYR A N 1
ATOM 662 C CA . TYR A 1 89 ? -9.047 -9.441 11.299 1.00 95.38 89 TYR A CA 1
ATOM 663 C C . TYR A 1 89 ? -9.686 -10.350 12.351 1.00 95.38 89 TYR A C 1
ATOM 665 O O . TYR A 1 89 ? -10.897 -10.278 12.531 1.00 95.38 89 TYR A O 1
ATOM 673 N N . ASP A 1 90 ? -8.902 -11.143 13.080 1.00 96.12 90 ASP A N 1
ATOM 674 C CA . ASP A 1 90 ? -9.405 -11.993 14.161 1.00 96.12 90 ASP A CA 1
ATOM 675 C C . ASP A 1 90 ? -9.979 -11.164 15.314 1.00 96.12 90 ASP A C 1
ATOM 677 O O . ASP A 1 90 ? -10.952 -11.579 15.939 1.00 96.12 90 ASP A O 1
ATOM 681 N N . ILE A 1 91 ? -9.400 -9.991 15.597 1.00 96.75 91 ILE A N 1
ATOM 682 C CA . ILE A 1 91 ? -9.949 -9.059 16.591 1.00 96.75 91 ILE A CA 1
ATOM 683 C C . ILE A 1 91 ? -11.259 -8.479 16.079 1.00 96.75 91 ILE A C 1
ATOM 685 O O . ILE A 1 91 ? -12.243 -8.481 16.810 1.00 96.75 91 ILE A O 1
ATOM 689 N N . ILE A 1 92 ? -11.285 -8.025 14.824 1.00 94.62 92 ILE A N 1
ATOM 690 C CA . ILE A 1 92 ? -12.483 -7.443 14.214 1.00 94.62 92 ILE A CA 1
ATOM 691 C C . ILE A 1 92 ? -13.636 -8.454 14.228 1.00 94.62 92 ILE A C 1
ATOM 693 O O . ILE A 1 92 ? -14.718 -8.147 14.723 1.00 94.62 92 ILE A O 1
ATOM 697 N N . ASP A 1 93 ? -13.391 -9.682 13.770 1.00 93.88 93 ASP A N 1
ATOM 698 C CA . ASP A 1 93 ? -14.408 -10.734 13.689 1.00 93.88 93 ASP A CA 1
ATOM 699 C C . ASP A 1 93 ? -14.916 -11.173 15.076 1.00 93.88 93 ASP A C 1
ATOM 701 O O . ASP A 1 93 ? -16.073 -11.568 15.201 1.00 93.88 93 ASP A O 1
ATOM 705 N N . LYS A 1 94 ? -14.084 -11.083 16.125 1.00 94.94 94 LYS A N 1
ATOM 706 C CA . LYS A 1 94 ? -14.448 -11.431 17.514 1.00 94.94 94 LYS A CA 1
ATOM 707 C C . LYS A 1 94 ? -14.922 -10.234 18.344 1.00 94.94 94 LYS A C 1
ATOM 709 O O . LYS A 1 94 ? -15.199 -10.393 19.527 1.00 94.94 94 LYS A O 1
ATOM 714 N N . SER A 1 95 ? -15.026 -9.048 17.748 1.00 94.31 95 SER A N 1
ATOM 715 C CA . SER A 1 95 ? -15.347 -7.808 18.469 1.00 94.31 95 SER A CA 1
ATOM 716 C C . SER A 1 95 ? -16.830 -7.631 18.808 1.00 94.31 95 SER A C 1
ATOM 718 O O . SER A 1 95 ? -17.211 -6.619 19.393 1.00 94.31 95 SER A O 1
ATOM 720 N N . ASN A 1 96 ? -17.680 -8.582 18.410 1.00 91.19 96 ASN A N 1
ATOM 721 C CA . ASN A 1 96 ? -19.135 -8.516 18.555 1.00 91.19 96 ASN A CA 1
ATOM 722 C C . ASN A 1 96 ? -19.739 -7.202 18.016 1.00 91.19 96 ASN A C 1
ATOM 724 O O . ASN A 1 96 ? -20.626 -6.611 18.622 1.00 91.19 96 ASN A O 1
ATOM 728 N N . GLY A 1 97 ? -19.209 -6.718 16.887 1.00 89.69 97 GLY A N 1
ATOM 729 C CA . GLY A 1 97 ? -19.671 -5.496 16.228 1.00 89.69 97 GLY A CA 1
ATOM 730 C C . GLY A 1 97 ? -19.041 -4.200 16.740 1.00 89.69 97 GLY A C 1
ATOM 731 O O . GLY A 1 97 ? -19.351 -3.142 16.200 1.00 89.69 97 GLY A O 1
ATOM 732 N N . PHE A 1 98 ? -18.128 -4.250 17.716 1.00 93.75 98 PHE A N 1
ATOM 733 C CA . PHE A 1 98 ? -17.405 -3.055 18.157 1.00 93.75 98 PHE A CA 1
ATOM 734 C C . PHE A 1 98 ? -16.453 -2.531 17.074 1.00 93.75 98 PHE A C 1
ATOM 736 O O . PHE A 1 98 ? -16.382 -1.327 16.834 1.00 93.75 98 PHE A O 1
ATOM 743 N N . TYR A 1 99 ? -15.749 -3.429 16.382 1.00 94.38 99 TYR A N 1
ATOM 744 C CA . TYR A 1 99 ? -14.990 -3.109 15.180 1.00 94.38 99 TYR A CA 1
ATOM 745 C C . TYR A 1 99 ? -15.724 -3.663 13.966 1.00 94.38 99 TYR A C 1
ATOM 747 O O . TYR A 1 99 ? -15.983 -4.863 13.877 1.00 94.38 99 TYR A O 1
ATOM 755 N N . VAL A 1 100 ? -16.031 -2.800 13.002 1.00 91.12 100 VAL A N 1
ATOM 756 C CA . VAL A 1 100 ? -16.813 -3.184 11.823 1.00 91.12 100 VAL A CA 1
ATOM 757 C C . VAL A 1 100 ? -16.023 -2.879 10.566 1.00 91.12 100 VAL A C 1
ATOM 759 O O . VAL A 1 100 ? -15.467 -1.792 10.411 1.00 91.12 100 VAL A O 1
ATOM 762 N N . LEU A 1 101 ? -15.975 -3.834 9.637 1.00 86.75 101 LEU A N 1
ATOM 763 C CA . LEU A 1 101 ? -15.444 -3.548 8.312 1.00 86.75 101 LEU A CA 1
ATOM 764 C C . LEU A 1 101 ? -16.426 -2.641 7.570 1.00 86.75 101 LEU A C 1
ATOM 766 O O . LEU A 1 101 ? -17.613 -2.960 7.504 1.00 86.75 101 LEU A O 1
ATOM 770 N N . PRO A 1 102 ? -15.951 -1.535 6.993 1.00 74.94 102 PRO A N 1
ATOM 771 C CA . PRO A 1 102 ? -16.810 -0.645 6.240 1.00 74.94 102 PRO A CA 1
ATOM 772 C C . PRO A 1 102 ? -17.344 -1.328 4.974 1.00 74.94 102 PRO A C 1
ATOM 774 O O . PRO A 1 102 ? -16.779 -2.310 4.482 1.00 74.94 102 PRO A O 1
ATOM 777 N N . ASP A 1 103 ? -18.420 -0.767 4.427 1.00 65.69 103 ASP A N 1
ATOM 778 C CA . ASP A 1 103 ? -19.051 -1.252 3.199 1.00 65.69 103 ASP A CA 1
ATOM 779 C C . ASP A 1 103 ? -18.083 -1.306 2.002 1.00 65.69 103 ASP A C 1
ATOM 781 O O . ASP A 1 103 ? -17.073 -0.596 1.967 1.00 65.69 103 ASP A O 1
ATOM 785 N N . ARG A 1 104 ? -18.412 -2.119 0.981 1.00 53.53 104 ARG A N 1
ATOM 786 C CA . ARG A 1 104 ? -17.606 -2.429 -0.231 1.00 53.53 104 ARG A CA 1
ATOM 787 C C . ARG A 1 104 ? -16.939 -1.255 -0.966 1.00 53.53 104 ARG A C 1
ATOM 789 O O . ARG A 1 104 ? -16.063 -1.509 -1.789 1.00 53.53 104 ARG A O 1
ATOM 796 N N . LYS A 1 105 ? -17.248 0.005 -0.641 1.00 46.41 105 LYS A N 1
ATOM 797 C CA . LYS A 1 105 ? -16.500 1.199 -1.084 1.00 46.41 105 LYS A CA 1
ATOM 798 C C . LYS A 1 105 ? -14.981 1.110 -0.845 1.00 46.41 105 LYS A C 1
ATOM 800 O O . LYS A 1 105 ? -14.232 1.859 -1.463 1.00 46.41 105 LYS A O 1
ATOM 805 N N . TRP A 1 106 ? -14.518 0.211 0.029 1.00 47.09 106 TRP A N 1
ATOM 806 C CA . TRP A 1 106 ? -13.097 0.001 0.338 1.00 47.09 106 TRP A CA 1
ATOM 807 C C . TRP A 1 106 ? -12.368 -1.019 -0.541 1.00 47.09 106 TRP A C 1
ATOM 809 O O . TRP A 1 106 ? -11.137 -1.084 -0.494 1.00 47.09 106 TRP A O 1
ATOM 819 N N . VAL A 1 107 ? -13.085 -1.788 -1.366 1.00 39.47 107 VAL A N 1
ATOM 820 C CA . VAL A 1 107 ? -12.467 -2.712 -2.327 1.00 39.47 107 VAL A CA 1
ATOM 821 C C . VAL A 1 107 ? -12.049 -1.930 -3.562 1.00 39.47 107 VAL A C 1
ATOM 823 O O . VAL A 1 107 ? -12.652 -2.086 -4.602 1.00 39.47 107 VAL A O 1
ATOM 826 N N . VAL A 1 108 ? -11.064 -1.046 -3.447 1.00 38.75 108 VAL A N 1
ATOM 827 C CA . VAL A 1 108 ? -10.126 -0.684 -4.520 1.00 38.75 108 VAL A CA 1
ATOM 828 C C . VAL A 1 108 ? -9.046 0.141 -3.835 1.00 38.75 108 VAL A C 1
ATOM 830 O O . VAL A 1 108 ? -9.324 1.234 -3.361 1.00 38.75 108 VAL A O 1
ATOM 833 N N . LEU A 1 109 ? -7.817 -0.378 -3.787 1.00 34.62 109 LEU A N 1
ATOM 834 C CA . LEU A 1 109 ? -6.603 0.419 -4.025 1.00 34.62 109 LEU A CA 1
ATOM 835 C C . LEU A 1 109 ? -5.317 -0.425 -4.041 1.00 34.62 109 LEU A C 1
ATOM 837 O O . LEU A 1 109 ? -4.291 0.129 -4.432 1.00 34.62 109 LEU A O 1
ATOM 841 N N . ASN A 1 110 ? -5.333 -1.708 -3.641 1.00 35.31 110 ASN A N 1
ATOM 842 C CA . ASN A 1 110 ? -4.112 -2.523 -3.505 1.00 35.31 110 ASN A CA 1
ATOM 843 C C . ASN A 1 110 ? -4.331 -4.052 -3.605 1.00 35.31 110 ASN A C 1
ATOM 845 O O . ASN A 1 110 ? -3.803 -4.797 -2.781 1.00 35.31 110 ASN A O 1
ATOM 849 N N . GLU A 1 111 ? -5.071 -4.551 -4.596 1.00 29.56 111 GLU A N 1
ATOM 850 C CA . GLU A 1 111 ? -4.941 -5.967 -4.985 1.00 29.56 111 GLU A CA 1
ATOM 851 C C . GLU A 1 111 ? -3.919 -6.092 -6.118 1.00 29.56 111 GLU A C 1
ATOM 853 O O . GLU A 1 111 ? -4.254 -6.258 -7.284 1.00 29.56 111 GLU A O 1
ATOM 858 N N . ALA A 1 112 ? -2.641 -5.986 -5.760 1.00 30.12 112 ALA A N 1
ATOM 859 C CA . ALA A 1 112 ? -1.623 -6.757 -6.454 1.00 30.12 112 ALA A CA 1
ATOM 860 C C . ALA A 1 112 ? -1.439 -8.014 -5.603 1.00 30.12 112 ALA A C 1
ATOM 862 O O . ALA A 1 112 ? -0.821 -7.955 -4.539 1.00 30.12 112 ALA A O 1
ATOM 863 N N . TYR A 1 113 ? -2.058 -9.123 -6.011 1.00 28.09 113 TYR A N 1
ATOM 864 C CA . TYR A 1 113 ? -1.757 -10.422 -5.418 1.00 28.09 113 TYR A CA 1
ATOM 865 C C . TYR A 1 113 ? -0.238 -10.628 -5.503 1.00 28.09 113 TYR A C 1
ATOM 867 O O . TYR A 1 113 ? 0.307 -10.518 -6.606 1.00 28.09 113 TYR A O 1
ATOM 875 N N . PRO A 1 114 ? 0.469 -10.903 -4.392 1.00 30.12 114 PRO A N 1
ATOM 876 C CA . PRO A 1 114 ? 1.901 -11.153 -4.418 1.00 30.12 114 PRO A CA 1
ATOM 877 C C . PRO A 1 114 ? 2.158 -12.574 -4.931 1.00 30.12 114 PRO A C 1
ATOM 879 O O . PRO A 1 114 ? 2.739 -13.401 -4.246 1.00 30.12 114 PRO A O 1
ATOM 882 N N . TYR A 1 115 ? 1.743 -12.868 -6.160 1.00 28.56 115 TYR A N 1
ATOM 883 C CA . TYR A 1 115 ? 2.381 -13.917 -6.940 1.00 28.56 115 TYR A CA 1
ATOM 884 C C . TYR A 1 115 ? 3.501 -13.255 -7.737 1.00 28.56 115 TYR A C 1
ATOM 886 O O . TYR A 1 115 ? 3.397 -13.033 -8.942 1.00 28.56 115 TYR A O 1
ATOM 894 N N . ILE A 1 116 ? 4.579 -12.887 -7.041 1.00 30.25 116 ILE A N 1
ATOM 895 C CA . ILE A 1 116 ? 5.861 -12.687 -7.715 1.00 30.25 116 ILE A CA 1
ATOM 896 C C . ILE A 1 116 ? 6.325 -14.100 -8.057 1.00 30.25 116 ILE A C 1
ATOM 898 O O . ILE A 1 116 ? 6.880 -14.813 -7.222 1.00 30.25 116 ILE A O 1
ATOM 902 N N . TYR A 1 117 ? 5.968 -14.541 -9.261 1.00 30.56 117 TYR A N 1
ATOM 903 C CA . TYR A 1 117 ? 6.411 -15.820 -9.788 1.00 30.56 117 TYR A CA 1
ATOM 904 C C . TYR A 1 117 ? 7.939 -15.799 -9.950 1.00 30.56 117 TYR A C 1
ATOM 906 O O . TYR A 1 117 ? 8.494 -14.754 -10.295 1.00 30.56 117 TYR A O 1
ATOM 914 N N . PRO A 1 118 ? 8.621 -16.941 -9.769 1.00 26.34 118 PRO A N 1
ATOM 915 C CA . PRO A 1 118 ? 10.077 -17.063 -9.905 1.00 26.34 118 PRO A CA 1
ATOM 916 C C . PRO A 1 118 ? 10.631 -16.812 -11.328 1.00 26.34 118 PRO A C 1
ATOM 918 O O . PRO A 1 118 ? 11.793 -17.101 -11.594 1.00 26.34 118 PRO A O 1
ATOM 921 N N . HIS A 1 119 ? 9.837 -16.257 -12.249 1.00 31.91 119 HIS A N 1
ATOM 922 C CA . HIS A 1 119 ? 10.150 -16.153 -13.674 1.00 31.91 119 HIS A CA 1
ATOM 923 C C . HIS A 1 119 ? 9.743 -14.775 -14.225 1.00 31.91 119 HIS A C 1
ATOM 925 O O . HIS A 1 119 ? 8.735 -14.635 -14.915 1.00 31.91 119 HIS A O 1
ATOM 931 N N . VAL A 1 120 ? 10.508 -13.732 -13.885 1.00 31.33 120 VAL A N 1
ATOM 932 C CA . VAL A 1 120 ? 10.393 -12.389 -14.484 1.00 31.33 120 VAL A CA 1
ATOM 933 C C . VAL A 1 120 ? 11.769 -11.986 -14.998 1.00 31.33 120 VAL A C 1
ATOM 935 O O . VAL A 1 120 ? 12.698 -11.811 -14.217 1.00 31.33 120 VAL A O 1
ATOM 938 N N . ARG A 1 121 ? 11.916 -11.833 -16.317 1.00 28.09 121 ARG A N 1
ATOM 939 C CA . ARG A 1 121 ? 13.156 -11.343 -16.925 1.00 28.09 121 ARG A CA 1
ATOM 940 C C . ARG A 1 121 ? 13.183 -9.817 -16.805 1.00 28.09 121 ARG A C 1
ATOM 942 O O . ARG A 1 121 ? 12.304 -9.126 -17.313 1.00 28.09 121 ARG A O 1
ATOM 949 N N . ILE A 1 122 ? 14.179 -9.278 -16.108 1.00 30.97 122 ILE A N 1
ATOM 950 C CA . ILE A 1 122 ? 14.350 -7.830 -15.967 1.00 30.97 122 ILE A CA 1
ATOM 951 C C . ILE A 1 122 ? 15.343 -7.335 -17.016 1.00 30.97 122 ILE A C 1
ATOM 953 O O . ILE A 1 122 ? 16.514 -7.712 -17.017 1.00 30.97 122 ILE A O 1
ATOM 957 N N . LEU A 1 123 ? 14.865 -6.474 -17.911 1.00 28.16 123 LEU A N 1
ATOM 958 C CA . LEU A 1 123 ? 15.676 -5.743 -18.879 1.00 28.16 123 LEU A CA 1
ATOM 959 C C . LEU A 1 123 ? 15.712 -4.271 -18.467 1.00 28.16 123 LEU A C 1
ATOM 961 O O . LEU A 1 123 ? 15.064 -3.414 -19.053 1.00 28.16 123 LEU A O 1
ATOM 965 N N . THR A 1 124 ? 16.482 -3.990 -17.422 1.00 32.22 124 THR A N 1
ATOM 966 C CA . THR A 1 124 ? 16.985 -2.641 -17.163 1.00 32.22 124 THR A CA 1
ATOM 967 C C . THR A 1 124 ? 18.466 -2.633 -17.487 1.00 32.22 124 THR A C 1
ATOM 969 O O . THR A 1 124 ? 19.202 -3.511 -17.038 1.00 32.22 124 THR A O 1
ATOM 972 N N . SER A 1 125 ? 18.925 -1.629 -18.227 1.00 28.91 125 SER A N 1
ATOM 973 C CA . SER A 1 125 ? 20.340 -1.443 -18.584 1.00 28.91 125 SER A CA 1
ATOM 974 C C . SER A 1 125 ? 21.229 -1.049 -17.391 1.00 28.91 125 SER A C 1
ATOM 976 O O . SER A 1 125 ? 22.405 -0.754 -17.562 1.00 28.91 125 SER A O 1
ATOM 978 N N . ILE A 1 126 ? 20.693 -1.075 -16.168 1.00 35.00 126 ILE A N 1
ATOM 979 C CA . ILE A 1 126 ? 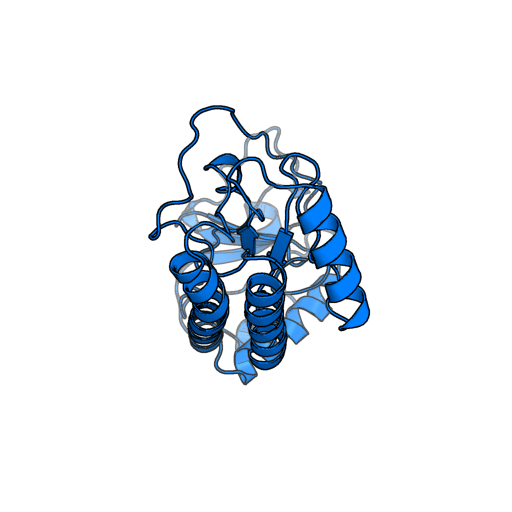21.468 -1.118 -14.931 1.00 35.00 126 ILE A CA 1
ATOM 980 C C . ILE A 1 126 ? 21.610 -2.602 -14.584 1.00 35.00 126 ILE A C 1
ATOM 982 O O . ILE A 1 126 ? 20.642 -3.235 -14.161 1.00 35.00 126 ILE A O 1
ATOM 986 N N . GLY A 1 127 ? 22.805 -3.159 -14.796 1.00 30.86 127 GLY A N 1
ATOM 987 C CA . GLY A 1 127 ? 23.134 -4.584 -14.646 1.00 30.86 127 GLY A CA 1
ATOM 988 C C . GLY A 1 127 ? 22.835 -5.222 -13.282 1.00 30.86 127 GLY A C 1
ATOM 989 O O . GLY A 1 127 ? 23.015 -6.424 -13.148 1.00 30.86 127 GLY A O 1
ATOM 990 N N . LEU A 1 128 ? 22.319 -4.465 -12.310 1.00 36.47 128 LEU A N 1
ATOM 991 C CA . LEU A 1 128 ? 21.903 -4.965 -11.003 1.00 36.47 128 LEU A CA 1
ATOM 992 C C . LEU A 1 128 ? 20.768 -5.994 -11.121 1.00 36.47 128 LEU A C 1
ATOM 994 O O . LEU A 1 128 ? 20.887 -7.081 -10.585 1.00 36.47 128 LEU A O 1
ATOM 998 N N . LEU A 1 129 ? 19.692 -5.748 -11.874 1.00 39.12 129 LEU A N 1
ATOM 999 C CA . LEU A 1 129 ? 18.484 -6.589 -11.767 1.00 39.12 129 LEU A CA 1
ATOM 1000 C C . LEU A 1 129 ? 18.516 -7.930 -12.536 1.00 39.12 129 LEU A C 1
ATOM 1002 O O . LEU A 1 129 ? 17.653 -8.780 -12.304 1.00 39.12 129 LEU A O 1
ATOM 1006 N N . LYS A 1 130 ? 19.509 -8.163 -13.410 1.00 35.41 130 LYS A N 1
ATOM 1007 C CA . LYS A 1 130 ? 19.675 -9.443 -14.136 1.00 35.41 130 LYS A CA 1
ATOM 1008 C C . LYS A 1 130 ? 20.056 -10.606 -13.213 1.00 35.41 130 LYS A C 1
ATOM 1010 O O . LYS A 1 130 ? 19.688 -11.742 -13.491 1.00 35.41 130 LYS A O 1
ATOM 1015 N N . GLU A 1 131 ? 20.747 -10.322 -12.112 1.00 36.78 131 GLU A N 1
ATOM 1016 C CA . GLU A 1 131 ? 21.223 -11.325 -11.149 1.00 36.78 131 GLU A CA 1
ATOM 1017 C C . GLU A 1 131 ? 20.126 -11.796 -10.171 1.00 36.78 131 GLU A C 1
ATOM 1019 O O . GLU A 1 131 ? 20.263 -12.804 -9.476 1.00 36.78 131 GLU A O 1
ATOM 1024 N N . TYR A 1 132 ? 18.994 -11.084 -10.114 1.00 42.19 132 TYR A N 1
ATOM 1025 C CA . TYR A 1 132 ? 17.916 -11.358 -9.160 1.00 42.19 132 TYR A CA 1
ATOM 1026 C C . TYR A 1 132 ? 16.868 -12.361 -9.676 1.00 42.19 132 TYR A C 1
ATOM 1028 O O . TYR A 1 132 ? 16.076 -12.839 -8.867 1.00 42.19 132 TYR A O 1
ATOM 1036 N N . PHE A 1 133 ? 16.883 -12.727 -10.969 1.00 40.06 133 PHE A N 1
ATOM 1037 C CA . PHE A 1 133 ? 15.902 -13.642 -11.583 1.00 40.06 133 PHE A CA 1
ATOM 1038 C C . PHE A 1 133 ? 16.521 -14.547 -12.678 1.00 40.06 133 PHE A C 1
ATOM 1040 O O . PHE A 1 133 ? 16.358 -14.275 -13.873 1.00 40.06 133 PHE A O 1
ATOM 1047 N N . PRO A 1 134 ? 17.240 -15.630 -12.317 1.00 32.75 134 PRO A N 1
ATOM 1048 C CA . PRO A 1 134 ? 17.815 -16.554 -13.291 1.00 32.75 134 PRO A CA 1
ATOM 1049 C C . PRO A 1 134 ? 16.780 -17.625 -13.699 1.00 32.75 134 PRO A C 1
ATOM 1051 O O . PRO A 1 134 ? 16.426 -18.486 -12.901 1.00 32.75 134 PRO A O 1
ATOM 1054 N N . GLY A 1 135 ? 16.281 -17.587 -14.942 1.00 33.00 135 GLY A N 1
ATOM 1055 C CA . GLY A 1 135 ? 15.403 -18.633 -15.509 1.00 33.00 135 GLY A CA 1
ATOM 1056 C C . GLY A 1 135 ? 14.300 -18.085 -16.425 1.00 33.00 135 GLY A C 1
ATOM 1057 O O . GLY A 1 135 ? 13.539 -17.209 -16.029 1.00 33.00 135 GLY A O 1
ATOM 1058 N N . GLY A 1 136 ? 14.247 -18.552 -17.677 1.00 31.64 136 GLY A N 1
ATOM 1059 C CA . GLY A 1 136 ? 13.594 -17.866 -18.802 1.00 31.64 136 GLY A CA 1
ATOM 1060 C C . GLY A 1 136 ? 12.059 -17.904 -18.920 1.00 31.64 136 GLY A C 1
ATOM 1061 O O . GLY A 1 136 ? 11.412 -18.894 -18.599 1.00 31.64 136 GLY A O 1
ATOM 1062 N N . SER A 1 137 ? 11.502 -16.818 -19.477 1.00 36.06 137 SER A N 1
ATOM 1063 C CA . SER A 1 137 ? 10.583 -16.730 -20.640 1.00 36.06 137 SER A CA 1
ATOM 1064 C C . SER A 1 137 ? 10.240 -15.249 -20.931 1.00 36.06 137 SER A C 1
ATOM 1066 O O . SER A 1 137 ? 10.411 -14.394 -20.065 1.00 36.06 137 SER A O 1
ATOM 1068 N N . ASN A 1 138 ? 9.810 -14.968 -22.167 1.00 37.78 138 ASN A N 1
ATOM 1069 C CA . ASN A 1 138 ? 9.609 -13.681 -22.870 1.00 37.78 138 ASN A CA 1
ATOM 1070 C C . ASN A 1 138 ? 8.763 -12.602 -22.142 1.00 37.78 138 ASN A C 1
ATOM 1072 O O . ASN A 1 138 ? 7.572 -12.423 -22.419 1.00 37.78 138 ASN A O 1
ATOM 1076 N N . SER A 1 139 ? 9.329 -11.862 -21.190 1.00 36.12 139 SER A N 1
ATOM 1077 C CA . SER A 1 139 ? 8.668 -10.717 -20.541 1.00 36.12 139 SER A CA 1
ATOM 1078 C C . SER A 1 139 ? 9.688 -9.630 -20.224 1.00 36.12 139 SER A C 1
ATOM 1080 O O . SER A 1 139 ? 10.772 -9.941 -19.737 1.00 36.12 139 SER A O 1
ATOM 1082 N N . ILE A 1 140 ? 9.341 -8.365 -20.487 1.00 45.09 140 ILE A N 1
ATOM 1083 C CA . ILE A 1 140 ? 10.237 -7.214 -20.314 1.00 45.09 140 ILE A CA 1
ATOM 1084 C C . ILE A 1 140 ? 9.745 -6.348 -19.155 1.00 45.09 140 ILE A C 1
ATOM 1086 O O . ILE A 1 140 ? 8.561 -6.007 -19.069 1.00 45.09 140 ILE A O 1
ATOM 1090 N N . LEU A 1 141 ? 10.673 -5.976 -18.269 1.00 41.56 141 LEU A N 1
ATOM 1091 C CA . LEU A 1 141 ? 10.451 -4.928 -17.282 1.00 41.56 141 LEU A CA 1
ATOM 1092 C C . LEU A 1 141 ? 10.632 -3.559 -17.933 1.00 41.56 141 LEU A C 1
ATOM 1094 O O . LEU A 1 141 ? 11.709 -3.233 -18.422 1.00 41.56 141 LEU A O 1
ATOM 1098 N N . VAL A 1 142 ? 9.586 -2.752 -17.876 1.00 42.41 142 VAL A N 1
ATOM 1099 C CA . VAL A 1 142 ? 9.5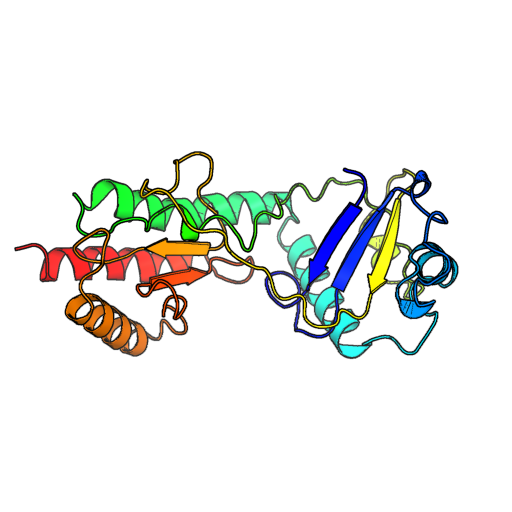74 -1.371 -18.325 1.00 42.41 142 VAL A CA 1
ATOM 1100 C C . VAL A 1 142 ? 9.376 -0.482 -17.097 1.00 42.41 142 VAL A C 1
ATOM 1102 O O . VAL A 1 142 ? 8.323 -0.514 -16.461 1.00 42.41 142 VAL A O 1
ATOM 1105 N N . ALA A 1 143 ? 10.385 0.302 -16.722 1.00 41.66 143 ALA A N 1
ATOM 1106 C CA . ALA A 1 143 ? 10.218 1.334 -15.704 1.00 41.66 143 ALA A CA 1
ATOM 1107 C C . ALA A 1 143 ? 9.650 2.588 -16.376 1.00 41.66 143 ALA A C 1
ATOM 1109 O O . ALA A 1 143 ? 10.292 3.187 -17.234 1.00 41.66 143 ALA A O 1
ATOM 1110 N N . LEU A 1 144 ? 8.435 2.977 -15.999 1.00 37.56 144 LEU A N 1
ATOM 1111 C CA . LEU A 1 144 ? 7.771 4.163 -16.534 1.00 37.56 144 LEU A CA 1
ATOM 1112 C C . LEU A 1 144 ? 7.673 5.255 -15.480 1.00 37.56 144 LEU A C 1
ATOM 1114 O O . LEU A 1 144 ? 7.416 5.013 -14.297 1.00 37.56 144 LEU A O 1
ATOM 1118 N N . VAL A 1 145 ? 7.829 6.490 -15.943 1.00 32.34 145 VAL A N 1
ATOM 1119 C CA . VAL A 1 145 ? 7.522 7.695 -15.178 1.00 32.34 145 VAL A CA 1
ATOM 1120 C C . VAL A 1 145 ? 6.001 7.857 -15.179 1.00 32.34 145 VAL A C 1
ATOM 1122 O O . VAL A 1 145 ? 5.407 8.188 -16.201 1.00 32.34 145 VAL A O 1
ATOM 1125 N N . ALA A 1 146 ? 5.343 7.585 -14.049 1.00 29.33 146 ALA A N 1
ATOM 1126 C CA . ALA A 1 146 ? 3.890 7.719 -13.955 1.00 29.33 146 ALA A CA 1
ATOM 1127 C C . ALA A 1 146 ? 3.469 9.117 -13.487 1.00 29.33 146 ALA A C 1
ATOM 1129 O O . ALA A 1 146 ? 3.791 9.556 -12.381 1.00 29.33 146 ALA A O 1
ATOM 1130 N N . CYS A 1 147 ? 2.658 9.765 -14.323 1.00 23.78 147 CYS A N 1
ATOM 1131 C CA . CYS A 1 147 ? 1.791 10.876 -13.955 1.00 23.78 147 CYS A CA 1
ATOM 1132 C C . CYS A 1 147 ? 0.580 10.361 -13.140 1.00 23.78 147 CYS A C 1
ATOM 1134 O O . CYS A 1 147 ? 0.165 9.208 -13.275 1.00 23.78 147 CYS A O 1
ATOM 1136 N N . ARG A 1 148 ? 0.019 11.206 -12.262 1.00 21.77 148 ARG A N 1
ATOM 1137 C CA . ARG A 1 148 ? -1.077 10.879 -11.321 1.00 21.77 148 ARG A CA 1
ATOM 1138 C C . ARG A 1 148 ? -2.299 10.268 -12.030 1.00 21.77 148 ARG A C 1
ATOM 1140 O O . ARG A 1 148 ? -3.007 10.969 -12.744 1.00 21.77 148 ARG A O 1
ATOM 1147 N N . ILE A 1 149 ? -2.633 9.015 -11.716 1.00 21.81 149 ILE A N 1
ATOM 1148 C CA . ILE A 1 149 ? -3.915 8.398 -12.095 1.00 21.81 149 ILE A CA 1
ATOM 1149 C C . ILE A 1 149 ? -4.940 8.658 -10.979 1.00 21.81 149 ILE A C 1
ATOM 1151 O O . ILE A 1 149 ? -4.768 8.203 -9.846 1.00 21.81 149 ILE A O 1
ATOM 1155 N N . LYS A 1 150 ? -6.011 9.402 -11.287 1.00 19.80 150 LYS A N 1
ATOM 1156 C CA . LYS A 1 150 ? -7.214 9.505 -10.440 1.00 19.80 150 LYS A CA 1
ATOM 1157 C C . LYS A 1 150 ? -8.106 8.292 -10.713 1.00 19.80 150 LYS A C 1
ATOM 1159 O O . LYS A 1 150 ? -8.530 8.090 -11.844 1.00 19.80 150 LYS A O 1
ATOM 1164 N N . VAL A 1 151 ? -8.416 7.520 -9.675 1.00 23.38 151 VAL A N 1
ATOM 1165 C CA . VAL A 1 151 ? -9.393 6.423 -9.738 1.00 23.38 151 VAL A CA 1
ATOM 1166 C C . VAL A 1 151 ? -10.749 6.950 -9.265 1.00 23.38 151 VAL A C 1
ATOM 1168 O O . VAL A 1 151 ? -10.832 7.557 -8.198 1.00 23.38 151 VAL A O 1
ATOM 1171 N N . SER A 1 152 ? -11.793 6.743 -10.070 1.00 21.48 152 SER A N 1
ATOM 1172 C CA . SER A 1 152 ? -13.186 7.060 -9.732 1.00 21.48 152 SER A CA 1
ATOM 1173 C C . SER A 1 152 ? -13.850 5.840 -9.087 1.00 21.48 152 SER A C 1
ATOM 1175 O O . SER A 1 152 ? -13.761 4.737 -9.625 1.00 21.48 152 SER A O 1
ATOM 1177 N N . VAL A 1 153 ? -14.486 6.029 -7.929 1.00 27.45 153 VAL A N 1
ATOM 1178 C CA . VAL A 1 153 ? -15.213 4.983 -7.191 1.00 27.45 153 VAL A CA 1
ATOM 1179 C C . VAL A 1 153 ? -16.698 5.116 -7.538 1.00 27.45 153 VAL A C 1
ATOM 1181 O O . VAL A 1 153 ? -17.258 6.194 -7.366 1.00 27.45 153 VAL A O 1
ATOM 1184 N N . ARG A 1 154 ? -17.333 4.049 -8.045 1.00 24.44 154 ARG A N 1
ATOM 1185 C CA . ARG A 1 154 ? -18.790 4.012 -8.272 1.00 24.44 154 ARG A CA 1
ATOM 1186 C C . ARG A 1 154 ? -19.522 3.649 -6.980 1.00 24.44 154 ARG A C 1
ATOM 1188 O O . ARG A 1 154 ? -19.136 2.709 -6.288 1.00 24.44 154 ARG A O 1
ATOM 1195 N N . ASP A 1 155 ? -20.583 4.393 -6.689 1.00 30.73 155 ASP A N 1
ATOM 1196 C CA . ASP A 1 155 ? -21.494 4.164 -5.571 1.00 30.73 155 ASP A CA 1
ATOM 1197 C C . ASP A 1 155 ? -22.497 3.046 -5.892 1.00 30.73 155 ASP A C 1
ATOM 1199 O O . ASP A 1 155 ? -23.177 3.109 -6.915 1.00 30.73 155 ASP A O 1
ATOM 1203 N N . ASN A 1 156 ? -22.581 2.029 -5.026 1.00 30.27 156 ASN A N 1
ATOM 1204 C CA . ASN A 1 156 ? -23.819 1.534 -4.398 1.00 30.27 156 ASN A CA 1
ATOM 1205 C C . ASN A 1 156 ? -23.617 0.144 -3.7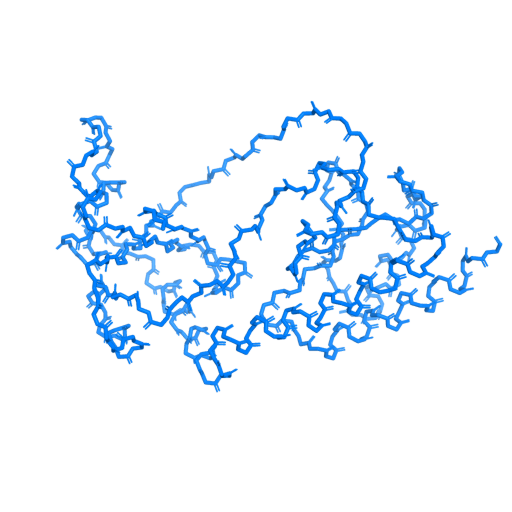64 1.00 30.27 156 ASN A C 1
ATOM 1207 O O . ASN A 1 156 ? -22.855 -0.674 -4.269 1.00 30.27 156 ASN A O 1
ATOM 1211 N N . PHE A 1 157 ? -24.364 -0.091 -2.678 1.00 31.45 157 PHE A N 1
ATOM 1212 C CA . PHE A 1 157 ? -24.539 -1.316 -1.875 1.00 31.45 157 PHE A CA 1
ATOM 1213 C C . PHE A 1 157 ? -23.670 -1.469 -0.614 1.00 31.45 157 PHE A C 1
ATOM 1215 O O . PHE A 1 157 ? -22.455 -1.675 -0.660 1.00 31.45 157 PHE A O 1
ATOM 1222 N N . GLY A 1 158 ? -24.364 -1.387 0.530 1.00 37.31 158 GLY A N 1
ATOM 1223 C CA . GLY A 1 158 ? -23.847 -1.636 1.868 1.00 37.31 158 GLY A CA 1
ATOM 1224 C C . GLY A 1 158 ? -23.788 -3.130 2.160 1.00 37.31 158 GLY A C 1
ATOM 1225 O O . GLY A 1 158 ? -24.807 -3.792 2.342 1.00 37.31 158 GLY A O 1
ATOM 1226 N N . CYS A 1 159 ? -22.582 -3.672 2.123 1.00 36.00 159 CYS A N 1
ATOM 1227 C CA . CYS A 1 159 ? -22.269 -5.025 2.537 1.00 36.00 159 CYS A CA 1
ATOM 1228 C C . CYS A 1 159 ? -20.816 -4.996 3.037 1.00 36.00 159 CYS A C 1
ATOM 1230 O O . CYS A 1 159 ? -19.952 -4.481 2.315 1.00 36.00 159 CYS A O 1
ATOM 1232 N N . PRO A 1 160 ? -20.511 -5.527 4.232 1.00 60.31 160 PRO A N 1
ATOM 1233 C CA . PRO A 1 160 ? -19.138 -5.640 4.708 1.00 60.31 160 PRO A CA 1
ATOM 1234 C C . PRO A 1 160 ? -18.260 -6.398 3.702 1.00 60.31 160 PRO A C 1
ATOM 1236 O O . PRO A 1 160 ? -18.733 -7.295 2.999 1.00 60.31 160 PRO A O 1
ATOM 1239 N N . VAL A 1 161 ? -16.971 -6.054 3.622 1.00 65.00 161 VAL A N 1
ATOM 1240 C CA . VAL A 1 161 ? -16.021 -6.736 2.725 1.00 65.00 161 VAL A CA 1
ATOM 1241 C C . VAL A 1 161 ? -16.034 -8.250 2.986 1.00 65.00 161 VAL A C 1
ATOM 1243 O O . VAL A 1 161 ? -15.724 -8.705 4.093 1.00 65.00 161 VAL A O 1
ATOM 1246 N N . GLU A 1 162 ? -16.381 -9.033 1.957 1.00 69.00 162 GLU A N 1
ATOM 1247 C CA . GLU A 1 162 ? -16.414 -10.499 2.025 1.00 69.00 162 GLU A CA 1
ATOM 1248 C C . GLU A 1 162 ? -15.057 -11.055 2.470 1.00 69.00 162 GLU A C 1
ATOM 1250 O O . GLU A 1 162 ? -14.015 -10.579 2.021 1.00 69.00 162 GLU A O 1
ATOM 1255 N N . LYS A 1 163 ? -15.054 -12.107 3.304 1.00 78.31 163 LYS A N 1
ATOM 1256 C CA . LYS A 1 163 ? -13.820 -12.673 3.883 1.00 78.31 163 LYS A CA 1
ATOM 1257 C C . LYS A 1 163 ? -12.749 -13.007 2.837 1.00 78.31 163 LYS A C 1
ATOM 1259 O O . LYS A 1 163 ? -11.573 -12.767 3.086 1.00 78.31 163 LYS A O 1
ATOM 1264 N N . LYS A 1 164 ? -13.158 -13.505 1.666 1.00 77.31 164 LYS A N 1
ATOM 1265 C CA . LYS A 1 164 ? -12.261 -13.840 0.545 1.00 77.31 164 LYS A CA 1
ATOM 1266 C C . LYS A 1 164 ? -11.619 -12.625 -0.142 1.00 77.31 164 LYS A C 1
ATOM 1268 O O . LYS A 1 164 ? -10.551 -12.776 -0.714 1.00 77.31 164 LYS A O 1
ATOM 1273 N N . ASN A 1 165 ? -12.229 -11.443 -0.033 1.00 78.75 165 ASN A N 1
ATOM 1274 C CA . ASN A 1 165 ? -11.787 -10.200 -0.681 1.00 78.75 165 ASN A CA 1
ATOM 1275 C C . ASN A 1 165 ? -11.137 -9.225 0.322 1.00 78.75 165 ASN A C 1
ATOM 1277 O O . ASN A 1 165 ? -11.004 -8.028 0.065 1.00 78.75 165 ASN A O 1
ATOM 1281 N N . ARG A 1 166 ? -10.793 -9.704 1.524 1.00 84.62 166 ARG A N 1
ATOM 1282 C CA . ARG A 1 166 ? -10.136 -8.897 2.554 1.00 84.62 166 ARG A CA 1
ATOM 1283 C C . ARG A 1 166 ? -8.670 -8.685 2.188 1.00 84.62 166 ARG A C 1
ATOM 1285 O O . ARG A 1 166 ? -7.906 -9.640 2.048 1.00 84.62 166 ARG A O 1
ATOM 1292 N N . SER A 1 167 ? -8.263 -7.423 2.072 1.00 86.62 167 SER A N 1
ATOM 1293 C CA . SER A 1 167 ? -6.874 -7.085 1.770 1.00 86.62 167 SER A CA 1
ATOM 1294 C C . SER A 1 167 ? -5.951 -7.474 2.924 1.00 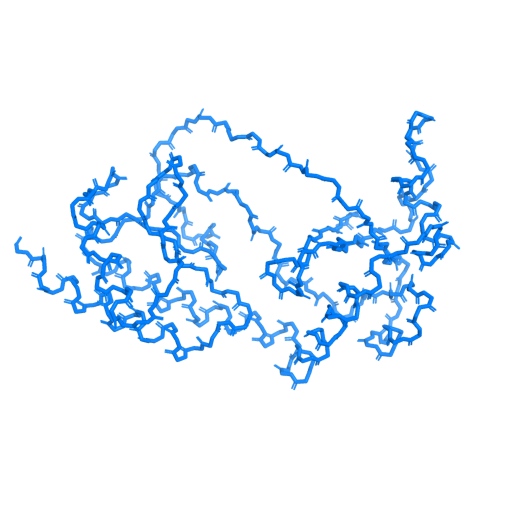86.62 167 SER A C 1
ATOM 1296 O O . SER A 1 167 ? -6.162 -7.087 4.069 1.00 86.62 167 SER A O 1
ATOM 1298 N N . ARG A 1 168 ? -4.846 -8.154 2.607 1.00 89.75 168 ARG A N 1
ATOM 1299 C CA . ARG A 1 168 ? -3.770 -8.426 3.578 1.00 89.75 168 ARG A CA 1
ATOM 1300 C C . ARG A 1 168 ? -2.902 -7.197 3.871 1.00 89.75 168 ARG A C 1
ATOM 1302 O O . ARG A 1 168 ? -2.144 -7.196 4.832 1.00 89.75 168 ARG A O 1
ATOM 1309 N N . MET A 1 169 ? -3.004 -6.163 3.033 1.00 87.75 169 MET A N 1
ATOM 1310 C CA . MET A 1 169 ? -2.121 -4.995 3.056 1.00 87.75 169 MET A CA 1
ATOM 1311 C C . MET A 1 169 ? -2.783 -3.761 3.654 1.00 87.75 169 MET A C 1
ATOM 1313 O O . MET A 1 169 ? -2.092 -2.908 4.191 1.00 87.75 169 MET A O 1
ATOM 1317 N N . ASN A 1 170 ? -4.098 -3.603 3.516 1.00 91.00 170 ASN A N 1
ATOM 1318 C CA . ASN A 1 170 ? -4.806 -2.426 4.013 1.00 91.00 170 ASN A CA 1
ATOM 1319 C C . ASN A 1 170 ? -6.090 -2.885 4.686 1.00 91.00 170 ASN A C 1
ATOM 1321 O O . ASN A 1 170 ? -7.014 -3.323 4.007 1.00 91.00 170 ASN A O 1
ATOM 1325 N N . VAL A 1 171 ? -6.140 -2.763 6.008 1.00 92.06 171 VAL A N 1
ATOM 1326 C CA . VAL A 1 171 ? -7.268 -3.194 6.829 1.00 92.06 171 VAL A CA 1
ATOM 1327 C C . VAL A 1 171 ? -8.012 -1.956 7.323 1.00 92.06 171 VAL A C 1
ATOM 1329 O O . VAL A 1 171 ? -7.601 -1.345 8.313 1.00 92.06 171 VAL A O 1
ATOM 1332 N N . PRO A 1 172 ? -9.066 -1.523 6.614 1.00 91.38 172 PRO A N 1
ATOM 1333 C CA . PRO A 1 172 ? -9.931 -0.466 7.094 1.00 91.38 172 PRO A CA 1
ATOM 1334 C C . PRO A 1 172 ? -10.992 -1.006 8.047 1.00 91.38 172 PRO A C 1
ATOM 1336 O O . PRO A 1 172 ? -11.530 -2.091 7.832 1.00 91.38 172 PRO A O 1
ATOM 1339 N N . PHE A 1 173 ? -11.321 -0.232 9.073 1.00 92.00 173 PHE A N 1
ATOM 1340 C CA . PHE A 1 173 ? -12.394 -0.543 10.010 1.00 92.00 173 PHE A CA 1
ATOM 1341 C C . PHE A 1 173 ? -12.994 0.736 10.609 1.00 92.00 173 PHE A C 1
ATOM 1343 O O . PHE A 1 173 ? -12.336 1.774 10.707 1.00 92.00 173 PHE A O 1
ATOM 1350 N N . ARG A 1 174 ? -14.269 0.657 10.982 1.00 92.75 174 ARG A N 1
ATOM 1351 C CA . ARG A 1 174 ? -15.007 1.651 11.768 1.00 92.75 174 ARG A CA 1
ATOM 1352 C C . ARG A 1 174 ? -15.155 1.148 13.207 1.00 92.75 174 ARG A C 1
ATOM 1354 O O . ARG A 1 174 ? -15.034 -0.057 13.447 1.00 92.75 174 ARG A O 1
ATOM 1361 N N . ILE A 1 175 ? -15.417 2.056 14.145 1.00 93.31 175 ILE A N 1
ATOM 1362 C CA . ILE A 1 175 ? -15.678 1.720 15.556 1.00 93.31 175 ILE A CA 1
ATOM 1363 C C . ILE A 1 175 ? -17.150 1.990 15.892 1.00 93.31 175 ILE A C 1
ATOM 1365 O O . ILE A 1 175 ? -17.707 2.991 15.450 1.00 93.31 175 ILE A O 1
ATOM 1369 N N . GLY A 1 176 ? -17.782 1.103 16.660 1.00 88.81 176 GLY A N 1
ATOM 1370 C CA . GLY A 1 176 ? -19.137 1.237 17.212 1.00 88.81 176 GLY A CA 1
ATOM 1371 C C . GLY A 1 176 ? -20.266 0.838 16.258 1.00 88.81 176 GLY A C 1
ATOM 1372 O O . GLY A 1 176 ? -21.194 0.140 16.653 1.00 88.81 176 GLY A O 1
ATOM 1373 N N . SER A 1 177 ? -20.207 1.248 14.990 1.00 84.81 177 SER A N 1
ATOM 1374 C CA . SER A 1 177 ? -21.191 0.844 13.976 1.00 84.81 177 SER A CA 1
ATOM 1375 C C . SER A 1 177 ? -20.603 0.865 12.566 1.00 84.81 177 SER A C 1
ATOM 1377 O O . SER A 1 177 ? -19.493 1.348 12.347 1.00 84.81 177 SER A O 1
ATOM 1379 N N . ILE A 1 178 ? -21.372 0.407 11.573 1.00 80.00 178 ILE A N 1
ATOM 1380 C CA . ILE A 1 178 ? -20.961 0.470 10.162 1.00 80.00 178 ILE A CA 1
ATOM 1381 C C . ILE A 1 178 ? -20.811 1.907 9.635 1.00 80.00 178 ILE A C 1
ATOM 1383 O O . ILE A 1 178 ? -20.009 2.156 8.736 1.00 80.00 178 ILE A O 1
ATOM 1387 N N . LYS A 1 179 ? -21.545 2.864 10.222 1.00 79.62 179 LYS A N 1
ATOM 1388 C CA . LYS A 1 179 ? -21.401 4.303 9.941 1.00 79.62 179 LYS A CA 1
ATOM 1389 C C . LYS A 1 179 ? -20.230 4.929 10.710 1.00 79.62 179 LYS A C 1
ATOM 1391 O O . LYS A 1 179 ? -19.759 5.998 10.324 1.00 79.62 179 LYS A O 1
ATOM 1396 N N . GLY A 1 180 ? -19.740 4.220 11.727 1.00 83.38 180 GLY A N 1
ATOM 1397 C CA . GLY A 1 180 ? -18.722 4.651 12.673 1.00 83.38 180 GLY A CA 1
ATOM 1398 C C . GLY A 1 180 ? -19.250 5.622 13.725 1.00 83.38 180 GLY A C 1
ATOM 1399 O O . GLY A 1 180 ? -20.216 6.347 13.497 1.00 83.38 180 GLY A O 1
ATOM 1400 N N . ASP A 1 181 ? -18.600 5.618 14.881 1.00 91.62 181 ASP A N 1
ATOM 1401 C CA . ASP A 1 181 ? -18.728 6.626 15.928 1.00 91.62 181 ASP A CA 1
ATOM 1402 C C . ASP A 1 181 ? -17.501 7.543 15.861 1.00 91.62 181 ASP A C 1
ATOM 1404 O O . ASP A 1 181 ? -16.393 7.159 16.241 1.00 91.62 181 ASP A O 1
ATOM 1408 N N . GLU A 1 182 ? -17.689 8.762 15.354 1.00 90.88 182 GLU A N 1
ATOM 1409 C CA . GLU A 1 182 ? -16.591 9.712 15.153 1.00 90.88 182 GLU A CA 1
ATOM 1410 C C . GLU A 1 182 ? -15.891 10.104 16.462 1.00 90.88 182 GLU A C 1
ATOM 1412 O O . GLU A 1 182 ? -14.684 10.363 16.459 1.00 90.88 182 GLU A O 1
ATOM 1417 N N . ALA A 1 183 ? -16.609 10.119 17.590 1.00 93.00 183 ALA A N 1
ATOM 1418 C CA . ALA A 1 183 ? -16.033 10.458 18.884 1.00 93.00 183 ALA A CA 1
ATOM 1419 C C . ALA A 1 183 ? -15.132 9.328 19.397 1.00 93.00 183 ALA A C 1
ATOM 1421 O O . ALA A 1 183 ? -14.028 9.593 19.883 1.00 93.00 183 ALA A O 1
ATOM 1422 N N . LEU A 1 184 ? -15.559 8.069 19.253 1.00 94.38 184 LEU A N 1
ATOM 1423 C CA . LEU A 1 184 ? -14.724 6.908 19.580 1.00 94.38 184 LEU A CA 1
ATOM 1424 C C . LEU A 1 184 ? -13.534 6.773 18.629 1.00 94.38 184 LEU A C 1
ATOM 1426 O O . LEU A 1 184 ? -12.424 6.497 19.078 1.00 94.38 184 LEU A O 1
ATOM 1430 N N . GLU A 1 185 ? -13.728 7.012 17.334 1.00 95.00 185 GLU A N 1
ATOM 1431 C CA . GLU A 1 185 ? -12.652 6.971 16.340 1.00 95.00 185 GLU A CA 1
ATOM 1432 C C . GLU A 1 185 ? -11.597 8.047 16.602 1.00 95.00 185 GLU A C 1
ATOM 1434 O O . GLU A 1 185 ? -10.400 7.769 16.523 1.00 95.00 185 GLU A O 1
ATOM 1439 N N . LYS A 1 186 ? -12.017 9.257 16.989 1.00 95.44 186 LYS A N 1
ATOM 1440 C CA . LYS A 1 186 ? -11.099 10.320 17.405 1.00 95.44 186 LYS A CA 1
ATOM 1441 C C . LYS A 1 186 ? -10.293 9.912 18.643 1.00 95.44 186 LYS A C 1
ATOM 1443 O O . LYS A 1 186 ? -9.067 9.980 18.597 1.00 95.44 186 LYS A O 1
ATOM 1448 N N . LYS A 1 187 ? -10.951 9.398 19.691 1.00 95.94 187 LYS A N 1
ATOM 1449 C CA . LYS A 1 187 ? -10.280 8.899 20.909 1.00 95.94 187 LYS A CA 1
ATOM 1450 C C . LYS A 1 187 ? -9.307 7.756 20.613 1.00 95.94 187 LYS A C 1
ATOM 1452 O O . LYS A 1 187 ? -8.237 7.685 21.213 1.00 95.94 187 LYS A O 1
ATOM 1457 N N . PHE A 1 188 ? -9.667 6.857 19.697 1.00 96.50 188 PHE A N 1
ATOM 1458 C CA . PHE A 1 188 ? -8.795 5.768 19.261 1.00 96.50 188 PHE A CA 1
ATOM 1459 C C . PHE A 1 188 ? -7.524 6.312 18.608 1.00 96.50 188 PHE A C 1
ATOM 1461 O O . PHE A 1 188 ? -6.430 5.867 18.937 1.00 96.50 188 PHE A O 1
ATOM 1468 N N . LEU A 1 189 ? -7.659 7.284 17.701 1.00 95.94 189 LEU A N 1
ATOM 1469 C CA . LEU A 1 189 ? -6.525 7.881 16.996 1.00 95.94 189 LEU A CA 1
ATOM 1470 C C . LEU A 1 189 ? -5.618 8.693 17.928 1.00 95.94 189 LEU A C 1
ATOM 1472 O O . LEU A 1 189 ? -4.403 8.608 17.788 1.00 95.94 189 LEU A O 1
ATOM 1476 N N . GLU A 1 190 ? -6.179 9.438 18.881 1.00 96.00 190 GLU A N 1
ATOM 1477 C CA . GLU A 1 190 ? -5.407 10.196 19.878 1.00 96.00 190 GLU A CA 1
ATOM 1478 C C . GLU A 1 190 ? -4.557 9.259 20.749 1.00 96.00 190 GLU A C 1
ATOM 1480 O O . GLU A 1 190 ? -3.335 9.393 20.783 1.00 96.00 190 GLU A O 1
ATOM 1485 N N . LYS A 1 191 ? -5.173 8.221 21.331 1.00 95.56 191 LYS A N 1
ATOM 1486 C CA . LYS A 1 191 ? -4.448 7.203 22.112 1.00 95.56 191 LYS A CA 1
ATOM 1487 C C . LYS A 1 191 ? -3.434 6.423 21.272 1.00 95.56 191 LYS A C 1
ATOM 1489 O O . LYS A 1 191 ? -2.371 6.055 21.759 1.00 95.56 191 LYS A O 1
ATOM 1494 N N . ALA A 1 192 ? -3.739 6.159 20.003 1.00 95.75 192 ALA A N 1
ATOM 1495 C CA . ALA A 1 192 ? -2.795 5.497 19.110 1.00 95.75 192 ALA A CA 1
ATOM 1496 C C . ALA A 1 192 ? -1.534 6.349 18.886 1.00 95.75 192 ALA A C 1
ATOM 1498 O O . ALA A 1 192 ? -0.428 5.811 18.900 1.00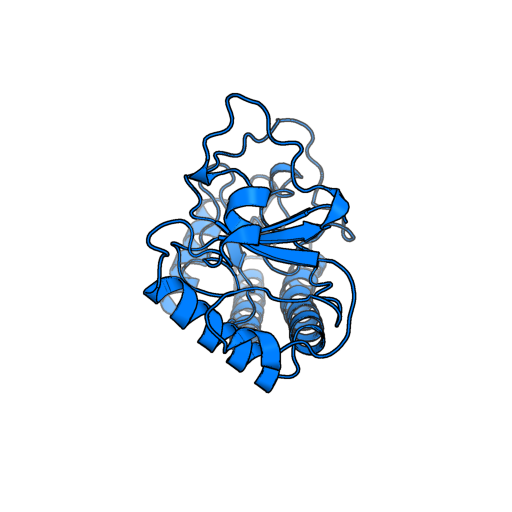 95.75 192 ALA A O 1
ATOM 1499 N N . VAL A 1 193 ? -1.685 7.670 18.735 1.00 95.25 193 VAL A N 1
ATOM 1500 C CA . VAL A 1 193 ? -0.552 8.600 18.609 1.00 95.25 193 VAL A CA 1
ATOM 1501 C C . VAL A 1 193 ? 0.294 8.618 19.884 1.00 95.25 193 VAL A C 1
ATOM 1503 O O . VAL A 1 193 ? 1.516 8.572 19.776 1.00 95.25 193 VAL A O 1
ATOM 1506 N N . GLU A 1 194 ? -0.320 8.592 21.071 1.00 95.12 194 GLU A N 1
ATOM 1507 C CA . GLU A 1 194 ? 0.397 8.477 22.357 1.00 95.12 194 GLU A CA 1
ATOM 1508 C C . GLU A 1 194 ? 1.238 7.191 22.450 1.00 95.12 194 GLU A C 1
ATOM 1510 O O . GLU A 1 194 ? 2.326 7.189 23.023 1.00 95.12 194 GLU A O 1
ATOM 1515 N N . LEU A 1 195 ? 0.776 6.103 21.826 1.00 94.00 195 LEU A N 1
ATOM 1516 C CA . LEU A 1 195 ? 1.502 4.832 21.724 1.00 94.00 195 LEU A CA 1
ATOM 1517 C C . LEU A 1 195 ? 2.477 4.772 20.531 1.00 94.00 195 LEU A C 1
ATOM 1519 O O . LEU A 1 195 ? 2.949 3.689 20.178 1.00 94.00 195 LEU A O 1
ATOM 1523 N N . ASN A 1 196 ? 2.786 5.911 19.902 1.00 93.81 196 ASN A N 1
ATOM 1524 C CA . ASN A 1 196 ? 3.634 6.038 18.710 1.00 93.81 196 ASN A CA 1
ATOM 1525 C C . ASN A 1 196 ? 3.125 5.270 17.473 1.00 93.81 196 ASN A C 1
ATOM 1527 O O . ASN A 1 196 ? 3.888 4.955 16.558 1.00 93.81 196 ASN A O 1
ATOM 1531 N N . MET A 1 197 ? 1.822 4.988 17.402 1.00 93.69 197 MET A N 1
ATOM 1532 C CA . MET A 1 197 ? 1.176 4.375 16.241 1.00 93.69 197 MET A CA 1
ATOM 1533 C C . MET A 1 197 ? 0.620 5.462 15.318 1.00 93.69 197 MET A C 1
ATOM 1535 O O . MET A 1 197 ? -0.517 5.920 15.446 1.00 93.69 197 MET A O 1
ATOM 1539 N N . ILE A 1 198 ? 1.440 5.891 14.363 1.00 91.38 198 ILE A N 1
ATOM 1540 C CA . ILE A 1 198 ? 1.104 6.989 13.451 1.00 91.38 198 ILE A CA 1
ATOM 1541 C C . ILE A 1 198 ? 0.358 6.515 12.193 1.00 91.38 198 ILE A C 1
ATOM 1543 O O . ILE A 1 198 ? 0.381 5.347 11.817 1.00 91.38 198 ILE A O 1
ATOM 1547 N N . SER A 1 199 ? -0.271 7.459 11.486 1.00 91.06 199 SER A N 1
ATOM 1548 C CA . SER A 1 199 ? -0.881 7.246 10.158 1.00 91.06 199 SER A CA 1
ATOM 1549 C C . SER A 1 199 ? -2.016 6.208 10.090 1.00 91.06 199 SER A C 1
ATOM 1551 O O . SER A 1 199 ? -2.296 5.664 9.022 1.00 91.06 199 SER A O 1
ATOM 1553 N N . LEU A 1 200 ? -2.723 5.982 11.201 1.00 94.38 200 LEU A N 1
ATOM 1554 C CA . LEU A 1 200 ? -3.887 5.089 11.260 1.00 94.38 200 LEU A CA 1
ATOM 1555 C C . LEU A 1 200 ? -5.200 5.734 10.792 1.00 94.38 200 LEU A C 1
ATOM 1557 O O . LEU A 1 200 ? -6.191 5.033 10.608 1.00 94.38 200 LEU A O 1
ATOM 1561 N N . LYS A 1 201 ? -5.242 7.054 10.580 1.00 92.62 201 LYS A N 1
ATOM 1562 C CA . LYS A 1 201 ? -6.462 7.747 10.144 1.00 92.62 201 LYS A CA 1
ATOM 1563 C C . LYS A 1 201 ? -6.930 7.227 8.778 1.00 92.62 201 LYS A C 1
ATOM 1565 O O . LYS A 1 201 ? -6.158 7.169 7.818 1.00 92.62 201 LYS A O 1
ATOM 1570 N N . GLY A 1 202 ? -8.209 6.865 8.694 1.00 87.62 202 GLY A N 1
ATOM 1571 C CA . GLY A 1 202 ? -8.861 6.417 7.469 1.00 87.62 202 GLY A CA 1
ATOM 1572 C C . GLY A 1 202 ? -8.948 7.506 6.395 1.00 87.62 202 GLY A C 1
ATOM 1573 O O . GLY A 1 202 ? -8.640 8.681 6.611 1.00 87.62 202 GLY A O 1
ATOM 1574 N N . HIS A 1 203 ? -9.359 7.115 5.189 1.00 83.50 203 HIS A N 1
ATOM 1575 C CA . HIS A 1 203 ? -9.476 8.056 4.078 1.00 83.50 203 HIS A CA 1
ATOM 1576 C C . HIS A 1 203 ? -10.668 9.008 4.276 1.00 83.50 203 HIS A C 1
ATOM 1578 O O . HIS A 1 203 ? -11.745 8.600 4.706 1.00 83.50 203 HIS A O 1
ATOM 1584 N N . ARG A 1 204 ? -10.503 10.281 3.892 1.00 79.69 204 ARG A N 1
ATOM 1585 C CA . ARG A 1 204 ? -11.492 11.358 4.105 1.00 79.69 204 ARG A CA 1
ATOM 1586 C C . ARG A 1 204 ? -12.908 11.063 3.597 1.00 79.69 204 ARG A C 1
ATOM 1588 O O . ARG A 1 204 ? -13.859 11.588 4.146 1.00 79.69 204 ARG A O 1
ATOM 1595 N N . SER A 1 205 ? -13.050 10.249 2.549 1.00 72.38 205 SER A N 1
ATOM 1596 C CA . SER A 1 205 ? -14.361 9.931 1.961 1.00 72.38 205 SER A CA 1
ATOM 1597 C C . SER A 1 205 ? -15.158 8.896 2.752 1.00 72.38 205 SER A C 1
ATOM 1599 O O . SER A 1 205 ? -16.320 8.661 2.447 1.00 72.38 205 SER A O 1
ATOM 1601 N N . VAL A 1 206 ? -14.510 8.209 3.689 1.00 72.31 206 VAL A N 1
ATOM 1602 C CA . VAL A 1 206 ? -15.032 6.993 4.319 1.00 72.31 206 VAL A CA 1
ATOM 1603 C C . VAL A 1 206 ? -14.817 6.964 5.825 1.00 72.31 206 VAL A C 1
ATOM 1605 O O . VAL A 1 206 ? -15.390 6.090 6.463 1.00 72.31 206 VAL A O 1
ATOM 1608 N N . GLY A 1 207 ? -14.038 7.892 6.390 1.00 83.31 207 GLY A N 1
ATOM 1609 C CA . GLY A 1 207 ? -13.792 7.996 7.829 1.00 83.31 207 GLY A CA 1
ATOM 1610 C C . GLY A 1 207 ? -13.052 6.789 8.410 1.00 83.31 207 GLY A C 1
ATOM 1611 O O . GLY A 1 207 ? -12.418 6.018 7.681 1.00 83.31 207 GLY A O 1
ATOM 1612 N N . GLY A 1 208 ? -13.134 6.635 9.731 1.00 90.19 208 GLY A N 1
ATOM 1613 C CA . GLY A 1 208 ? -12.612 5.473 10.440 1.00 90.19 208 GLY A CA 1
ATOM 1614 C C . GLY A 1 208 ? -11.098 5.379 10.519 1.00 90.19 208 GLY A C 1
ATOM 1615 O O . GLY A 1 208 ? -10.361 6.370 10.476 1.00 90.19 208 GLY A O 1
ATOM 1616 N N . ILE A 1 209 ? -10.647 4.136 10.642 1.00 94.25 209 ILE A N 1
ATOM 1617 C CA . ILE A 1 209 ? -9.258 3.748 10.831 1.00 94.25 209 ILE A CA 1
ATOM 1618 C C . ILE A 1 209 ? -8.824 2.879 9.652 1.00 94.25 209 ILE A C 1
ATOM 1620 O O . ILE A 1 209 ? -9.604 2.101 9.103 1.00 94.25 209 ILE A O 1
ATOM 1624 N N . ARG A 1 210 ? -7.562 3.010 9.242 1.00 94.06 210 ARG A N 1
ATOM 1625 C CA . ARG A 1 210 ? -6.927 2.157 8.237 1.00 94.06 210 ARG A CA 1
ATOM 1626 C C . ARG A 1 210 ? -5.537 1.737 8.698 1.00 94.06 210 ARG A C 1
ATOM 1628 O O . ARG A 1 210 ? -4.600 2.529 8.646 1.00 94.06 210 ARG A O 1
ATOM 1635 N N . ALA A 1 211 ? -5.385 0.460 9.031 1.00 94.75 211 ALA A N 1
ATOM 1636 C CA . ALA A 1 211 ? -4.082 -0.141 9.286 1.00 94.75 211 ALA A CA 1
ATOM 1637 C C . ALA A 1 211 ? -3.448 -0.596 7.962 1.00 94.75 211 ALA A C 1
ATOM 1639 O O . ALA A 1 211 ? -3.988 -1.463 7.272 1.00 94.75 211 ALA A O 1
ATOM 1640 N N . SER A 1 212 ? -2.315 -0.000 7.582 1.00 93.69 212 SER A N 1
ATOM 1641 C CA . SER A 1 212 ? -1.555 -0.408 6.389 1.00 93.69 212 SER A CA 1
ATOM 1642 C C . SER A 1 212 ? -0.416 -1.332 6.817 1.00 93.69 212 SER A C 1
ATOM 1644 O O . SER A 1 212 ? 0.454 -0.922 7.573 1.00 93.69 212 SER A O 1
ATOM 1646 N N . LEU A 1 213 ? -0.434 -2.580 6.355 1.00 93.88 213 LEU A N 1
ATOM 1647 C CA . LEU A 1 213 ? 0.408 -3.690 6.815 1.00 93.88 213 LEU A CA 1
ATOM 1648 C C . LEU A 1 213 ? 1.466 -4.084 5.770 1.00 93.88 213 LEU A C 1
ATOM 1650 O O . LEU A 1 213 ? 1.726 -5.270 5.557 1.00 93.88 213 LEU A O 1
ATOM 1654 N N . TYR A 1 214 ? 2.058 -3.087 5.107 1.00 93.62 214 TYR A N 1
ATOM 1655 C CA . TYR A 1 214 ? 3.067 -3.260 4.055 1.00 93.62 214 TYR A CA 1
ATOM 1656 C C . TYR A 1 214 ? 4.269 -4.101 4.505 1.00 93.62 214 TYR A C 1
ATOM 1658 O O . TYR A 1 214 ? 4.454 -4.352 5.696 1.00 93.62 214 TYR A O 1
ATOM 1666 N N . ASN A 1 215 ? 5.101 -4.540 3.556 1.00 92.19 215 ASN A N 1
ATOM 1667 C CA . ASN A 1 215 ? 6.203 -5.477 3.818 1.00 92.19 215 ASN A CA 1
ATOM 1668 C C . ASN A 1 215 ? 7.138 -5.028 4.953 1.00 92.19 215 ASN A C 1
ATOM 1670 O O . ASN A 1 215 ? 7.492 -5.845 5.794 1.00 92.19 215 ASN A O 1
ATOM 1674 N N . ALA A 1 216 ? 7.455 -3.733 5.017 1.00 93.69 216 ALA A N 1
ATOM 1675 C CA . ALA A 1 216 ? 8.330 -3.161 6.041 1.00 93.69 216 ALA A CA 1
ATOM 1676 C C . ALA A 1 216 ? 7.702 -3.085 7.450 1.00 93.69 216 ALA A C 1
ATOM 1678 O O . ALA A 1 216 ? 8.424 -2.893 8.421 1.00 93.69 216 ALA A O 1
ATOM 1679 N N . VAL A 1 217 ? 6.377 -3.233 7.586 1.00 94.81 217 VAL A N 1
ATOM 1680 C CA . VAL A 1 217 ? 5.711 -3.272 8.899 1.00 94.81 217 VAL A CA 1
ATOM 1681 C C . VAL A 1 217 ? 5.985 -4.623 9.549 1.00 94.81 217 VAL A C 1
ATOM 1683 O O . VAL A 1 217 ? 5.664 -5.663 8.963 1.00 94.81 217 VAL A O 1
ATOM 1686 N N . THR A 1 218 ? 6.548 -4.623 10.754 1.00 95.94 218 THR A N 1
ATOM 1687 C CA . THR A 1 218 ? 6.933 -5.859 11.445 1.00 95.94 218 THR A CA 1
ATOM 1688 C C . THR A 1 218 ? 5.726 -6.555 12.081 1.00 95.94 218 THR A C 1
ATOM 1690 O O . THR A 1 218 ? 4.666 -5.961 12.278 1.00 95.94 218 THR A O 1
ATOM 1693 N N . VAL A 1 219 ? 5.866 -7.841 12.415 1.00 96.94 219 VAL A N 1
ATOM 1694 C CA . VAL A 1 219 ? 4.831 -8.572 13.173 1.00 96.94 219 VAL A CA 1
ATOM 1695 C C . VAL A 1 219 ? 4.660 -7.977 14.575 1.00 96.94 219 VAL A C 1
ATOM 1697 O O . VAL A 1 219 ? 3.542 -7.915 15.081 1.00 96.94 219 VAL A O 1
ATOM 1700 N N . GLU A 1 220 ? 5.741 -7.483 15.175 1.00 97.06 220 GLU A N 1
ATOM 1701 C CA . GLU A 1 220 ? 5.743 -6.855 16.498 1.00 97.06 220 GLU A CA 1
ATOM 1702 C C . GLU A 1 220 ? 4.931 -5.557 16.520 1.00 97.06 220 GLU A C 1
ATOM 1704 O O . GLU A 1 220 ? 4.137 -5.339 17.436 1.00 97.06 220 GLU A O 1
ATOM 1709 N N . ASP A 1 221 ? 5.052 -4.723 15.485 1.00 96.44 221 ASP A N 1
ATOM 1710 C CA . ASP A 1 221 ? 4.256 -3.495 15.362 1.00 96.44 221 ASP A CA 1
ATOM 1711 C C . ASP A 1 221 ? 2.761 -3.810 15.265 1.00 96.44 221 ASP A C 1
ATOM 1713 O O . ASP A 1 221 ? 1.926 -3.178 15.920 1.00 96.44 221 ASP A O 1
ATOM 1717 N N . VAL A 1 222 ? 2.413 -4.849 14.502 1.00 97.19 222 VAL A N 1
ATOM 1718 C CA . VAL A 1 222 ? 1.027 -5.323 14.398 1.00 97.19 222 VAL A CA 1
ATOM 1719 C C . VAL A 1 222 ? 0.551 -5.935 15.712 1.00 97.19 222 VAL A C 1
ATOM 1721 O O . VAL A 1 222 ? -0.610 -5.755 16.073 1.00 97.19 222 VAL A O 1
ATOM 1724 N N . GLN A 1 223 ? 1.428 -6.600 16.467 1.00 97.56 223 GLN A N 1
ATOM 1725 C CA . GLN A 1 223 ? 1.106 -7.116 17.795 1.00 97.56 223 GLN A CA 1
ATOM 1726 C C . GLN A 1 223 ? 0.795 -5.988 18.781 1.00 97.56 223 GLN A C 1
ATOM 1728 O O . GLN A 1 223 ? -0.174 -6.100 19.533 1.00 97.56 223 GLN A O 1
ATOM 1733 N N . LYS A 1 224 ? 1.558 -4.889 18.757 1.00 97.38 224 LYS A N 1
ATOM 1734 C CA . LYS A 1 224 ? 1.281 -3.701 19.579 1.00 97.38 224 LYS A CA 1
ATOM 1735 C C . LYS A 1 224 ? -0.087 -3.111 19.239 1.00 97.38 224 LYS A C 1
ATOM 1737 O O . LYS A 1 224 ? -0.888 -2.885 20.146 1.00 97.38 224 LYS A O 1
ATOM 1742 N N . LEU A 1 225 ? -0.393 -2.947 17.948 1.00 97.62 225 LEU A N 1
ATOM 1743 C CA . LEU A 1 225 ? -1.708 -2.480 17.496 1.00 97.62 225 LEU A CA 1
ATOM 1744 C C . LEU A 1 225 ? -2.833 -3.434 17.925 1.00 97.62 225 LEU A C 1
ATOM 1746 O O . LEU A 1 225 ? -3.859 -2.992 18.432 1.00 97.62 225 LEU A O 1
ATOM 1750 N N . ALA A 1 226 ? -2.636 -4.742 17.768 1.00 97.56 226 ALA A N 1
ATOM 1751 C CA . ALA A 1 226 ? -3.598 -5.766 18.161 1.00 97.56 226 ALA A CA 1
ATOM 1752 C C . ALA A 1 226 ? -3.891 -5.736 19.672 1.00 97.56 226 ALA A C 1
ATOM 1754 O O . ALA A 1 226 ? -5.049 -5.816 20.086 1.00 97.56 226 ALA A O 1
ATOM 1755 N N . THR A 1 227 ? -2.859 -5.586 20.505 1.00 97.94 227 THR A N 1
ATOM 1756 C CA . THR A 1 227 ? -3.014 -5.427 21.957 1.00 97.94 227 THR A CA 1
ATOM 1757 C C . THR A 1 227 ? -3.784 -4.150 22.282 1.00 97.94 227 THR A C 1
ATOM 1759 O O . THR A 1 227 ? -4.765 -4.209 23.021 1.00 97.94 227 THR A O 1
ATOM 1762 N N . PHE A 1 228 ? -3.416 -3.026 21.662 1.00 97.69 228 PHE A N 1
ATOM 1763 C CA . PHE A 1 228 ? -4.125 -1.759 21.833 1.00 97.69 228 PHE A CA 1
ATOM 1764 C C . PHE A 1 228 ? -5.607 -1.861 21.448 1.00 97.69 228 PHE A C 1
ATOM 1766 O O . PHE A 1 228 ? -6.459 -1.421 22.214 1.00 97.69 228 PHE A O 1
ATOM 1773 N N . MET A 1 229 ? -5.938 -2.500 20.321 1.00 97.50 229 MET A N 1
ATOM 1774 C CA . MET A 1 229 ? -7.330 -2.709 19.904 1.00 97.50 229 MET A CA 1
ATOM 1775 C C . MET A 1 229 ? -8.129 -3.509 20.941 1.00 97.50 229 MET A C 1
ATOM 1777 O O . MET A 1 229 ? -9.253 -3.145 21.275 1.00 97.50 229 MET A O 1
ATOM 1781 N N . ARG A 1 230 ? -7.560 -4.582 21.503 1.00 97.12 230 ARG A N 1
ATOM 1782 C CA . ARG A 1 230 ? -8.252 -5.371 22.538 1.00 97.12 230 ARG A CA 1
ATOM 1783 C C . ARG A 1 230 ? -8.514 -4.546 23.795 1.00 97.12 230 ARG A C 1
ATOM 1785 O O . ARG A 1 230 ? -9.639 -4.540 24.284 1.00 97.12 230 ARG A O 1
ATOM 1792 N N . SER A 1 231 ? -7.505 -3.827 24.284 1.00 96.38 231 SER A N 1
ATOM 1793 C CA . SER A 1 231 ? -7.644 -2.970 25.465 1.00 96.38 231 SER A CA 1
ATOM 1794 C C . SER A 1 231 ? -8.622 -1.819 25.223 1.00 96.38 231 SER A C 1
ATOM 1796 O O . SER A 1 231 ? -9.437 -1.513 26.088 1.00 96.38 231 SER A O 1
ATOM 1798 N N . PHE A 1 232 ? -8.589 -1.198 24.041 1.00 96.50 232 PHE A N 1
ATOM 1799 C CA . PHE A 1 232 ? -9.515 -0.126 23.681 1.00 96.50 232 PHE A CA 1
ATOM 1800 C C . PHE A 1 232 ? -10.963 -0.616 23.656 1.00 96.50 232 PHE A C 1
ATOM 1802 O O . PHE A 1 232 ? -11.833 0.043 24.215 1.00 96.50 232 PHE A O 1
ATOM 1809 N N . MET A 1 233 ? -11.211 -1.784 23.062 1.00 95.31 233 MET A N 1
ATOM 1810 C CA . MET A 1 233 ? -12.530 -2.411 23.072 1.00 95.31 233 MET A CA 1
ATOM 1811 C C . MET A 1 233 ? -13.010 -2.687 24.501 1.00 95.31 233 MET A C 1
ATOM 1813 O O . MET A 1 233 ? -14.102 -2.267 24.854 1.00 95.31 233 MET A O 1
ATOM 1817 N N . GLN A 1 234 ? -12.181 -3.291 25.358 1.00 93.31 234 GLN A N 1
ATOM 1818 C CA . GLN A 1 234 ? -12.544 -3.572 26.756 1.00 93.31 234 GLN A CA 1
ATOM 1819 C C . GLN A 1 234 ? -12.910 -2.314 27.560 1.00 93.31 234 GLN A C 1
ATOM 1821 O O . GLN A 1 234 ? -13.811 -2.361 28.388 1.00 93.31 234 GLN A O 1
ATOM 1826 N N . MET A 1 235 ? -12.243 -1.184 27.310 1.00 92.94 235 MET A N 1
ATOM 1827 C CA . MET A 1 235 ? -12.537 0.083 27.995 1.00 92.94 235 MET A CA 1
ATOM 1828 C C . MET A 1 235 ? -13.840 0.754 27.534 1.00 92.94 235 MET A C 1
ATOM 1830 O O . MET A 1 235 ? -14.338 1.641 28.225 1.00 92.94 235 MET A O 1
ATOM 1834 N N . HIS A 1 236 ? -14.350 0.405 26.351 1.00 90.81 236 HIS A N 1
ATOM 1835 C CA . HIS A 1 236 ? -15.429 1.141 25.681 1.00 90.81 236 HIS A CA 1
ATOM 1836 C C . HIS A 1 236 ? -16.622 0.262 25.272 1.00 90.81 236 HIS A C 1
ATOM 1838 O O . HIS A 1 236 ? -17.584 0.774 24.706 1.00 90.81 236 HIS A O 1
ATOM 1844 N N . GLN A 1 237 ? -16.571 -1.038 25.555 1.00 77.56 237 GLN A N 1
ATOM 1845 C CA . GLN A 1 237 ? -17.660 -1.989 25.368 1.00 77.56 237 GLN A CA 1
ATOM 1846 C C . GLN A 1 237 ? -18.412 -2.105 26.703 1.00 77.56 237 GLN A C 1
ATOM 1848 O O . GLN A 1 237 ? -18.078 -2.935 27.543 1.00 77.56 237 GLN A O 1
ATOM 1853 N N . SER A 1 238 ? -19.347 -1.177 26.927 1.00 55.38 238 SER A N 1
ATOM 1854 C CA . SER A 1 238 ? -20.305 -1.178 28.046 1.00 55.38 238 SER A CA 1
ATOM 1855 C C . SER A 1 238 ? -21.667 -1.645 27.558 1.00 55.38 238 SER A C 1
ATOM 1857 O O . SER A 1 238 ? -22.068 -1.174 26.469 1.00 55.38 238 SER A O 1
#

Foldseek 3Di:
DAKDKDACCAFQFNGFKMKMKGFQVPAPPDDPPDPLLRHPNNQQVCLNVNDDGPVVRVVRSLVSQVVCVVCVHLVNLLVQLVLLLCLVVVCQVPLVAQKAAAFPLPLDDDPPPSCPDLEGQERHPPVSCRVVRPDDDGMYMGMHRDDDDDDDGDDDDGDGQDPVSQDSFKGFIAGPHNLHDLVLQVVLQVVCVVVVNPDQFDDPVRTGGMDGCHSPRGSVNSVSVSVSSVVSSVVPVD

Secondary structure (DSSP, 8-state):
--EEEEETTTTTS-TT-EEEEEEGGGTT---TTS-GGG-HHHHHHTTT-SS---HHHHHHHHHHHHHHHHTTHHHHHHHHHHHHHHHHHHHHHTSTTSEEPPBGGG--S--------S------SSTTGGGG--S--SEEEEEE-PPPPPPPPPP----BPPGGG--SSEEEEEESSTT--HHHHHHHHHHHHHTT--S-BPPTTT-SEEEE--TTS-HHHHHHHHHHHHHHHHHH--

Organism: Bambusicola thoracicus (NCBI:txid9083)

pLDDT: mean 75.87, std 24.72, range [19.8, 97.94]

Sequence (238 aa):
FGVIFAGAQKNVGCAGVTVVIVREDLLGFALKECPVVMDYKTQAANGSLYNTPPCYSIYIMGLVLEWIKNNGGAAAMDKLSLIKSRMIYDIIDKSNGFYVLPDRKWVVLNEAYPYIYPHVRILTSIGLLKEYFPGGSNSILVALVACRIKVSVRDNFGCPVEKKNRSRMNVPFRIGSIKGDEALEKKFLEKAVELNMISLKGHRSVGGIRASLYNAVTVEDVQKLATFMRSFMQMHQS

InterPro domains:
  IPR000192 Aminotransferase class V domain [PF00266] (4-101)
  IPR015421 Pyridoxal phosphate-dependent transferase, major domain [G3DSA:3.40.640.10] (1-71)
  IPR015422 Pyridoxal phosphate-dependent transferase, small domain [G3DSA:3.90.1150.10] (150-238)
  IPR015424 Pyridoxal phosphate-dependent transferase [SSF53383] (1-104)
  IPR015424 Pyridoxal phosphate-dependent transferase [SSF53383] (159-236)
  IPR022278 Phosphoserine aminotransferase [PTHR43247] (1-104)

Radius of gyration: 20.58 Å; chains: 1; bounding box: 48×30×61 Å